Protein AF-A0A0F8ZNK7-F1 (afdb_monomer)

Organism: NCBI:txid412755

Radius of gyration: 26.02 Å; Cα contacts (8 Å, |Δi|>4): 464; chains: 1; bounding box: 63×53×70 Å

Structure (mmCIF, N/CA/C/O backbone):
data_AF-A0A0F8ZNK7-F1
#
_entry.id   AF-A0A0F8ZNK7-F1
#
loop_
_atom_site.group_PDB
_atom_site.id
_atom_site.type_symbol
_atom_site.label_atom_id
_atom_site.label_alt_id
_atom_site.label_comp_id
_atom_site.label_asym_id
_atom_site.label_entity_id
_atom_site.label_seq_id
_atom_site.pdbx_PDB_ins_code
_atom_site.Cartn_x
_atom_site.Cartn_y
_atom_site.Cartn_z
_atom_site.occupancy
_atom_site.B_iso_or_equiv
_atom_site.auth_seq_id
_atom_site.auth_comp_id
_atom_site.auth_asym_id
_atom_site.auth_atom_id
_atom_site.pdbx_PDB_model_num
ATOM 1 N N . ASP A 1 1 ? -13.796 -34.369 17.485 1.00 63.09 1 ASP A N 1
ATOM 2 C CA . ASP A 1 1 ? -15.200 -34.482 17.946 1.00 63.09 1 ASP A CA 1
ATOM 3 C C . ASP A 1 1 ? -16.153 -33.434 17.378 1.00 63.09 1 ASP A C 1
ATOM 5 O O . ASP A 1 1 ? -17.232 -33.816 16.957 1.00 63.09 1 ASP A O 1
ATOM 9 N N . LEU A 1 2 ? -15.788 -32.147 17.275 1.00 78.62 2 LEU A N 1
ATOM 10 C CA . LEU A 1 2 ? -16.689 -31.123 16.701 1.00 78.62 2 LEU A CA 1
ATOM 11 C C . LEU A 1 2 ? -16.688 -31.035 15.158 1.00 78.62 2 LEU A C 1
ATOM 13 O O . LEU A 1 2 ? -17.454 -30.258 14.598 1.00 78.62 2 LEU A O 1
ATOM 17 N N . GLY A 1 3 ? -15.816 -31.779 14.465 1.00 86.56 3 GLY A N 1
ATOM 18 C CA . GLY A 1 3 ? -15.689 -31.715 12.998 1.00 86.56 3 GLY A CA 1
ATOM 19 C C . GLY A 1 3 ? -15.154 -30.379 12.462 1.00 86.56 3 GLY A C 1
ATOM 20 O O . GLY A 1 3 ? -15.317 -30.074 11.285 1.00 86.56 3 GLY A O 1
ATOM 21 N N . VAL A 1 4 ? -14.540 -29.565 13.321 1.00 89.75 4 VAL A N 1
ATOM 22 C CA . VAL A 1 4 ? -13.992 -28.252 12.965 1.00 89.75 4 VAL A CA 1
ATOM 23 C C . VAL A 1 4 ? -12.609 -28.433 12.339 1.00 89.75 4 VAL A C 1
ATOM 25 O O . VAL A 1 4 ? -11.809 -29.191 12.871 1.00 89.75 4 VAL A O 1
ATOM 28 N N . GLY A 1 5 ? -12.321 -27.745 11.228 1.00 91.19 5 GLY A N 1
ATOM 29 C CA . GLY A 1 5 ? -11.004 -27.775 10.566 1.00 91.19 5 GLY A CA 1
ATOM 30 C C . GLY A 1 5 ? -10.074 -26.613 10.940 1.00 91.19 5 GLY A C 1
ATOM 31 O O . GLY A 1 5 ? -8.867 -26.679 10.698 1.00 91.19 5 GLY A O 1
ATOM 32 N N . ALA A 1 6 ? -10.618 -25.547 11.536 1.00 93.69 6 ALA A N 1
ATOM 33 C CA . ALA A 1 6 ? -9.855 -24.365 11.915 1.00 93.69 6 ALA A CA 1
ATOM 34 C C . ALA A 1 6 ? -10.422 -23.650 13.150 1.00 93.69 6 ALA A C 1
ATOM 36 O O . ALA A 1 6 ? -11.633 -23.618 13.362 1.00 93.69 6 ALA A O 1
ATOM 37 N N . VAL A 1 7 ? -9.539 -23.032 13.930 1.00 94.38 7 VAL A N 1
ATOM 38 C CA . VAL A 1 7 ? -9.873 -22.178 15.075 1.00 94.38 7 VAL A CA 1
ATOM 39 C C . VAL A 1 7 ? -9.259 -20.802 14.850 1.00 94.38 7 VAL A C 1
ATOM 41 O O . VAL A 1 7 ? -8.055 -20.688 14.623 1.00 94.38 7 VAL A O 1
ATOM 44 N N . ASN A 1 8 ? -10.089 -19.763 14.950 1.00 93.94 8 ASN A N 1
ATOM 45 C CA . ASN A 1 8 ? -9.671 -18.374 14.790 1.00 93.94 8 ASN A CA 1
ATOM 46 C C . ASN A 1 8 ? -9.718 -17.658 16.135 1.00 93.94 8 ASN A C 1
ATOM 48 O O . ASN A 1 8 ? -10.790 -17.497 16.719 1.00 93.94 8 ASN A O 1
ATOM 52 N N . PHE A 1 9 ? -8.565 -17.197 16.601 1.00 95.25 9 PHE A N 1
ATOM 53 C CA . PHE A 1 9 ? -8.458 -16.337 17.770 1.00 95.25 9 PHE A CA 1
ATOM 54 C C . PHE A 1 9 ? -8.500 -14.874 17.337 1.00 95.25 9 PHE A C 1
ATOM 56 O O . PHE A 1 9 ? -7.807 -14.471 16.406 1.00 95.25 9 PHE A O 1
ATOM 63 N N . ILE A 1 10 ? -9.303 -14.066 18.021 1.00 93.12 10 ILE A N 1
ATOM 64 C CA . ILE A 1 10 ? -9.376 -12.623 17.788 1.00 93.12 10 ILE A CA 1
ATOM 65 C C . ILE A 1 10 ? -8.704 -11.939 18.969 1.00 93.12 10 ILE A C 1
ATOM 67 O O . ILE A 1 10 ? -9.055 -12.201 20.121 1.00 93.12 10 ILE A O 1
ATOM 71 N N . PHE A 1 11 ? -7.740 -11.066 18.688 1.00 92.69 11 PHE A N 1
ATOM 72 C CA . PHE A 1 11 ? -7.112 -10.277 19.738 1.00 92.69 11 PHE A CA 1
ATOM 73 C C . PHE A 1 11 ? -8.114 -9.307 20.367 1.00 92.69 11 PHE A C 1
ATOM 75 O O . PHE A 1 11 ? -8.941 -8.699 19.683 1.00 92.69 11 PHE A O 1
ATOM 82 N N . ALA A 1 12 ? -8.018 -9.127 21.683 1.00 91.62 12 ALA A N 1
ATOM 83 C CA . ALA A 1 12 ? -8.834 -8.146 22.378 1.00 91.62 12 ALA A CA 1
ATOM 84 C C . ALA A 1 12 ? -8.471 -6.729 21.912 1.00 91.62 12 ALA A C 1
ATOM 86 O O . ALA A 1 12 ? -7.295 -6.367 21.817 1.00 91.62 12 ALA A O 1
ATOM 87 N N . HIS A 1 13 ? -9.482 -5.902 21.662 1.00 92.94 13 HIS A N 1
ATOM 88 C CA . HIS A 1 13 ? -9.272 -4.487 21.379 1.00 92.94 13 HIS A CA 1
ATOM 89 C C . HIS A 1 13 ? -9.147 -3.713 22.694 1.00 92.94 13 HIS A C 1
ATOM 91 O O . HIS A 1 13 ? -10.143 -3.269 23.265 1.00 92.94 13 HIS A O 1
ATOM 97 N N . VAL A 1 14 ? -7.912 -3.612 23.189 1.00 93.56 14 VAL A N 1
ATOM 98 C CA . VAL A 1 14 ? -7.575 -2.927 24.446 1.00 93.56 14 VAL A CA 1
ATOM 99 C C . VAL A 1 14 ? -7.028 -1.536 24.149 1.00 93.56 14 VAL A C 1
ATOM 101 O O . VAL A 1 14 ? -6.035 -1.395 23.427 1.00 93.56 14 VAL A O 1
ATOM 104 N N . ILE A 1 15 ? -7.680 -0.521 24.712 1.00 95.00 15 ILE A N 1
ATOM 105 C CA . ILE A 1 15 ? -7.371 0.899 24.509 1.00 95.00 15 ILE A CA 1
ATOM 106 C C . ILE A 1 15 ? -7.232 1.623 25.850 1.00 95.00 15 ILE A C 1
ATOM 108 O O . ILE A 1 15 ? -7.792 1.192 26.856 1.00 95.00 15 ILE A O 1
ATOM 112 N N . THR A 1 16 ? -6.512 2.744 25.863 1.00 95.44 16 THR A N 1
ATOM 113 C CA . THR A 1 16 ? -6.414 3.628 27.035 1.00 95.44 16 THR A CA 1
ATOM 114 C C . THR A 1 16 ? -7.292 4.873 26.878 1.00 95.44 16 THR A C 1
ATOM 116 O O . THR A 1 16 ? -7.711 5.233 25.775 1.00 95.44 16 THR A O 1
ATOM 119 N N . GLU A 1 17 ? -7.546 5.585 27.977 1.00 96.06 17 GLU A N 1
ATOM 120 C CA . GLU A 1 17 ? -8.214 6.898 27.938 1.00 96.06 17 GLU A CA 1
ATOM 121 C C . GLU A 1 17 ? -7.446 7.916 27.077 1.00 96.06 17 GLU A C 1
ATOM 123 O O . GLU A 1 17 ? -8.033 8.753 26.385 1.00 96.06 17 GLU A O 1
ATOM 128 N N . GLU A 1 18 ? -6.117 7.820 27.070 1.00 96.56 18 GLU A N 1
ATOM 129 C CA . GLU A 1 18 ? -5.242 8.649 26.240 1.00 96.56 18 GLU A CA 1
ATOM 130 C C . GLU A 1 18 ? -5.435 8.342 24.753 1.00 96.56 18 GLU A C 1
ATOM 132 O O . GLU A 1 18 ? -5.577 9.274 23.957 1.00 96.56 18 GLU A O 1
ATOM 137 N N . ASP A 1 19 ? -5.544 7.058 24.385 1.00 96.12 19 ASP A N 1
ATOM 138 C CA . ASP A 1 19 ? -5.838 6.641 23.011 1.00 96.12 19 ASP A CA 1
ATOM 139 C C . ASP A 1 19 ? -7.184 7.205 22.545 1.00 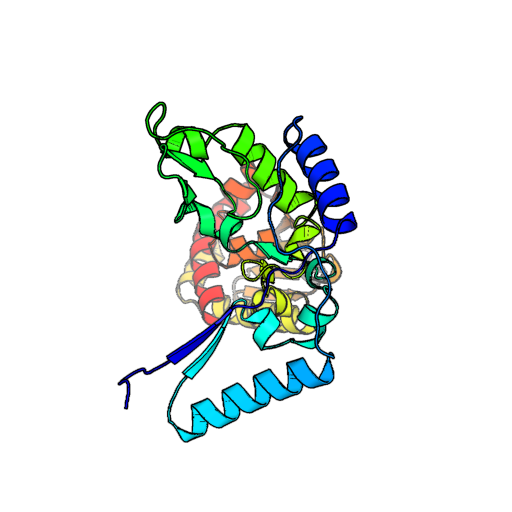96.12 19 ASP A C 1
ATOM 141 O O . ASP A 1 19 ? -7.297 7.717 21.426 1.00 96.12 19 ASP A O 1
ATOM 145 N N . ILE A 1 20 ? -8.207 7.154 23.405 1.00 96.56 20 ILE A N 1
ATOM 146 C CA . ILE A 1 20 ? -9.540 7.698 23.117 1.00 96.56 20 ILE A CA 1
ATOM 147 C C . ILE A 1 20 ? -9.466 9.209 22.919 1.00 96.56 20 ILE A C 1
ATOM 149 O O . ILE A 1 20 ? -9.996 9.730 21.935 1.00 96.56 20 ILE A O 1
ATOM 153 N N . LYS A 1 21 ? -8.805 9.926 23.832 1.00 97.00 21 LYS A N 1
ATOM 154 C CA . LYS A 1 21 ? -8.662 11.384 23.766 1.00 97.00 21 LYS A CA 1
ATOM 155 C C . LYS A 1 21 ? -7.925 11.817 22.498 1.00 97.00 21 LYS A C 1
ATOM 157 O O . LYS A 1 21 ? -8.409 12.702 21.789 1.00 97.00 21 LYS A O 1
ATOM 162 N N . ALA A 1 22 ? -6.798 11.180 22.188 1.00 96.75 22 ALA A N 1
ATOM 163 C CA . ALA A 1 22 ? -6.007 11.476 20.999 1.00 96.75 22 ALA A CA 1
ATOM 164 C C . ALA A 1 22 ? -6.778 11.144 19.709 1.00 96.75 22 ALA A C 1
ATOM 166 O O . ALA A 1 22 ? -6.822 11.951 18.779 1.00 96.75 22 ALA A O 1
ATOM 167 N N . SER A 1 23 ? -7.490 10.014 19.686 1.00 96.31 23 SER A N 1
ATOM 168 C CA . SER A 1 23 ? -8.330 9.631 18.546 1.00 96.31 23 SER A CA 1
ATOM 169 C C . SER A 1 23 ? -9.496 10.599 18.334 1.00 96.31 23 SER A C 1
ATOM 171 O O . SER A 1 23 ? -9.775 10.983 17.202 1.00 96.31 23 SER A O 1
ATOM 173 N N . LYS A 1 24 ? -10.153 11.067 19.404 1.00 96.31 24 LYS A N 1
ATOM 174 C CA . LYS A 1 24 ? -11.205 12.096 19.313 1.00 96.31 24 LYS A CA 1
ATOM 175 C C . LYS A 1 24 ? -10.671 13.414 18.751 1.00 96.31 24 LYS A C 1
ATOM 177 O O . LYS A 1 24 ? -11.362 14.040 17.951 1.00 96.31 24 LYS A O 1
ATOM 182 N N . ALA A 1 25 ? -9.455 13.819 19.122 1.00 96.81 25 ALA A N 1
ATOM 183 C CA . ALA A 1 25 ? -8.831 15.028 18.586 1.00 96.81 25 ALA A CA 1
ATOM 184 C C . ALA A 1 25 ? -8.601 14.932 17.066 1.00 96.81 25 ALA A C 1
ATOM 186 O O . ALA A 1 25 ? -8.964 15.855 16.334 1.00 96.81 25 ALA A O 1
ATOM 187 N N . LEU A 1 26 ? -8.086 13.796 16.581 1.00 95.81 26 LEU A N 1
ATOM 188 C CA . LEU A 1 26 ? -7.932 13.533 15.144 1.00 95.81 26 LEU A CA 1
ATOM 189 C C . LEU A 1 26 ? -9.284 13.483 14.424 1.00 95.81 26 LEU A C 1
ATOM 191 O O . LEU A 1 26 ? -9.472 14.137 13.403 1.00 95.81 26 LEU A O 1
ATOM 195 N N . MET A 1 27 ? -10.275 12.803 14.995 1.00 95.00 27 MET A N 1
ATOM 196 C CA . MET A 1 27 ? -11.617 12.735 14.411 1.00 95.00 27 MET A CA 1
ATOM 197 C C . MET A 1 27 ? -12.291 14.111 14.326 1.00 95.00 27 MET A C 1
ATOM 199 O O . MET A 1 27 ? -12.941 14.417 13.324 1.00 95.00 27 MET A O 1
ATOM 203 N N . LYS A 1 28 ? -12.089 14.975 15.328 1.00 96.00 28 LYS A N 1
ATOM 204 C CA . LYS A 1 28 ? -12.549 16.368 15.298 1.00 96.00 28 LYS A CA 1
ATOM 205 C C . LYS A 1 28 ? -11.832 17.176 14.217 1.00 96.00 28 LYS A C 1
ATOM 207 O O . LYS A 1 28 ? -12.496 17.938 13.521 1.00 96.00 28 LYS A O 1
ATOM 212 N N . LYS A 1 29 ? -10.521 16.977 14.033 1.00 95.38 29 LYS A N 1
ATOM 213 C CA . LYS A 1 29 ? -9.742 17.564 12.925 1.00 95.38 29 LYS A CA 1
ATOM 214 C C . LYS A 1 29 ? -10.300 17.127 11.565 1.00 95.38 29 LYS A C 1
ATOM 216 O O . LYS A 1 29 ? -10.489 17.972 10.698 1.00 95.38 29 LYS A O 1
ATOM 221 N N . TRP A 1 30 ? -10.593 15.839 11.378 1.00 93.44 30 TRP A N 1
ATOM 222 C CA . TRP A 1 30 ? -11.026 15.295 10.083 1.00 93.44 30 TRP A CA 1
ATOM 223 C C . TRP A 1 30 ? -12.476 15.628 9.737 1.00 93.44 30 TRP A C 1
ATOM 225 O O . TRP A 1 30 ? -12.784 15.942 8.591 1.00 93.44 30 TRP A O 1
ATOM 235 N N . LEU A 1 31 ? -13.381 15.543 10.716 1.00 93.62 31 LEU A N 1
ATOM 236 C CA . LEU A 1 31 ? -14.828 15.613 10.485 1.00 93.62 31 LEU A CA 1
ATOM 237 C C . LEU A 1 31 ? -15.488 16.876 11.048 1.00 93.62 31 LEU A C 1
ATOM 239 O O . LEU A 1 31 ? -16.697 17.056 10.880 1.00 93.62 31 LEU A O 1
ATOM 243 N N . GLY A 1 32 ? -14.738 17.722 11.759 1.00 94.06 32 GLY A N 1
ATOM 244 C CA . GLY A 1 32 ? -15.251 18.929 12.412 1.00 94.06 32 GLY A CA 1
ATOM 245 C C . GLY A 1 32 ? -16.236 18.654 13.552 1.00 94.06 32 GLY A C 1
ATOM 246 O O . GLY A 1 32 ? -16.958 19.557 13.968 1.00 94.06 32 GLY A O 1
ATOM 247 N N . LYS A 1 33 ? -16.334 17.406 14.027 1.00 91.12 33 LYS A N 1
ATOM 248 C CA . LYS A 1 33 ? -17.316 16.972 15.030 1.00 91.12 33 LYS A CA 1
ATOM 249 C C . LYS A 1 33 ? -16.681 15.999 16.010 1.00 91.12 33 LYS A C 1
ATOM 251 O O . LYS A 1 33 ? -15.855 15.178 15.620 1.00 91.12 33 LYS A O 1
ATOM 256 N N . ASP A 1 34 ? -17.118 16.072 17.261 1.00 92.69 34 ASP A N 1
ATOM 257 C CA . ASP A 1 34 ? -16.768 15.071 18.261 1.00 92.69 34 ASP A CA 1
ATOM 258 C C . ASP A 1 34 ? -17.439 13.731 17.913 1.00 92.69 34 ASP A C 1
ATOM 260 O O . ASP A 1 34 ? -18.533 13.687 17.335 1.00 92.69 34 ASP A O 1
ATOM 264 N N . VAL A 1 35 ? -16.757 12.633 18.232 1.00 93.69 35 VAL A N 1
ATOM 265 C CA . VAL A 1 35 ? -17.243 11.271 17.995 1.00 93.69 35 VAL A CA 1
ATOM 266 C C . VAL A 1 35 ? -17.190 10.463 19.280 1.00 93.69 35 VAL A C 1
ATOM 268 O O . VAL A 1 35 ? -16.314 10.664 20.126 1.00 93.69 35 VAL A O 1
ATOM 271 N N . GLU A 1 36 ? -18.125 9.533 19.422 1.00 94.44 36 GLU A N 1
ATOM 272 C CA . GLU A 1 36 ? -18.062 8.524 20.467 1.00 94.44 36 GLU A CA 1
ATOM 273 C C . GLU A 1 36 ? -17.160 7.375 20.002 1.00 94.44 36 GLU A C 1
ATOM 275 O O . GLU A 1 36 ? -17.217 6.931 18.853 1.00 94.44 36 GLU A O 1
ATOM 280 N N . ILE A 1 37 ? -16.303 6.917 20.909 1.00 93.69 37 ILE A N 1
ATOM 281 C CA . ILE A 1 37 ? -15.413 5.781 20.700 1.00 93.69 37 ILE A CA 1
ATOM 282 C C . ILE A 1 37 ? -15.769 4.746 21.757 1.00 93.69 37 ILE A C 1
ATOM 284 O O . ILE A 1 37 ? -15.837 5.081 22.939 1.00 93.69 37 ILE A O 1
ATOM 288 N N . LYS A 1 38 ? -15.997 3.509 21.318 1.00 89.19 38 LYS A N 1
ATOM 289 C CA . LYS A 1 38 ? -16.275 2.353 22.170 1.00 89.19 38 LYS A CA 1
ATOM 290 C C . LYS A 1 38 ? -15.117 1.371 22.089 1.00 89.19 38 LYS A C 1
ATOM 292 O O . LYS A 1 38 ? -14.520 1.193 21.034 1.00 89.19 38 LYS A O 1
ATOM 297 N N . GLY A 1 39 ? -14.834 0.712 23.201 1.00 83.00 39 GLY A N 1
ATOM 298 C CA . GLY A 1 39 ? -13.799 -0.308 23.310 1.00 83.00 39 GLY A CA 1
ATOM 299 C C . GLY A 1 39 ? -13.607 -0.708 24.765 1.00 83.00 39 GLY A C 1
ATOM 300 O O . GLY A 1 39 ? -14.181 -0.087 25.663 1.00 83.00 39 GLY A O 1
ATOM 301 N N . TYR A 1 40 ? -12.818 -1.753 24.998 1.00 88.38 40 TYR A N 1
ATOM 302 C CA . TYR A 1 40 ? -12.430 -2.120 26.352 1.00 88.38 40 TYR A CA 1
ATOM 303 C C . TYR A 1 40 ? -11.321 -1.177 26.820 1.00 88.38 40 TYR A C 1
ATOM 305 O O . TYR A 1 40 ? -10.195 -1.231 26.317 1.00 88.38 40 TYR A O 1
ATOM 313 N N . VAL A 1 41 ? -11.664 -0.294 27.757 1.00 92.38 41 VAL A N 1
ATOM 314 C CA . VAL A 1 41 ? -10.703 0.618 28.378 1.00 92.38 41 VAL A CA 1
ATOM 315 C C . VAL A 1 41 ? -10.007 -0.114 29.510 1.00 92.38 41 VAL A C 1
ATOM 317 O O . VAL A 1 41 ? -10.652 -0.508 30.481 1.00 92.38 41 VAL A O 1
ATOM 320 N N . GLY A 1 42 ? -8.701 -0.316 29.384 1.00 92.88 42 GLY A N 1
ATOM 321 C CA . GLY A 1 42 ? -7.940 -1.012 30.409 1.00 92.88 42 GLY A CA 1
ATOM 322 C C . GLY A 1 42 ? -6.546 -1.411 29.960 1.00 92.88 42 GLY A C 1
ATOM 323 O O . GLY A 1 42 ? -6.011 -0.910 28.973 1.00 92.88 42 GLY A O 1
ATOM 324 N N . GLU A 1 43 ? -5.976 -2.343 30.711 1.00 91.31 43 GLU A N 1
ATOM 325 C CA . GLU A 1 43 ? -4.643 -2.887 30.482 1.00 91.31 43 GLU A CA 1
ATOM 326 C C . GLU A 1 43 ? -4.718 -4.382 30.171 1.00 91.31 43 GLU A C 1
ATOM 328 O O . GLU A 1 43 ? -5.701 -5.063 30.486 1.00 91.31 43 GLU A O 1
ATOM 333 N N . LEU A 1 44 ? -3.668 -4.897 29.532 1.00 92.62 44 LEU A N 1
ATOM 334 C CA . LEU A 1 44 ? -3.514 -6.330 29.325 1.00 92.62 44 LEU A CA 1
ATOM 335 C C . LEU A 1 44 ? -3.253 -6.991 30.679 1.00 92.62 44 LEU A C 1
ATOM 337 O O . LEU A 1 44 ? -2.291 -6.662 31.365 1.00 92.62 44 LEU A O 1
ATOM 341 N N . SER A 1 45 ? -4.093 -7.952 31.057 1.00 94.12 45 SER A N 1
ATOM 342 C CA . SER A 1 45 ? -3.978 -8.665 32.335 1.00 94.12 45 SER A CA 1
ATOM 343 C C . SER A 1 45 ? -2.913 -9.771 32.330 1.00 94.12 45 SER A C 1
ATOM 345 O O . SER A 1 45 ? -2.883 -10.597 33.240 1.00 94.12 45 SER A O 1
ATOM 347 N N . TYR A 1 46 ? -2.099 -9.848 31.278 1.00 95.25 46 TYR A N 1
ATOM 348 C CA . TYR A 1 46 ? -1.103 -10.888 31.049 1.00 95.25 46 TYR A CA 1
ATOM 349 C C . TYR A 1 46 ? 0.225 -10.282 30.591 1.00 95.25 46 TYR A C 1
ATOM 351 O O . TYR A 1 46 ? 0.268 -9.236 29.936 1.00 95.25 46 TYR A O 1
ATOM 359 N N . SER A 1 47 ? 1.325 -10.958 30.916 1.00 97.50 47 SER A N 1
ATOM 360 C CA . SER A 1 47 ? 2.662 -10.560 30.477 1.00 97.50 47 SER A CA 1
ATOM 361 C C . SER A 1 47 ? 2.887 -10.843 28.988 1.00 97.50 47 SER A C 1
ATOM 363 O O . SER A 1 47 ? 2.178 -11.636 28.363 1.00 97.50 47 SER A O 1
ATOM 365 N N . GLU A 1 48 ? 3.905 -10.200 28.413 1.00 97.06 48 GLU A N 1
ATOM 366 C CA . GLU A 1 48 ? 4.347 -10.446 27.032 1.00 97.06 48 GLU A CA 1
ATOM 367 C C . GLU A 1 48 ? 4.706 -11.918 26.818 1.00 97.06 48 GLU A C 1
ATOM 369 O O . GLU A 1 48 ? 4.228 -12.554 25.881 1.00 97.06 48 GLU A O 1
ATOM 374 N N . GLU A 1 49 ? 5.441 -12.497 27.766 1.00 98.00 49 GLU A N 1
ATOM 375 C CA . GLU A 1 49 ? 5.800 -13.911 27.757 1.00 98.00 49 GLU A CA 1
ATOM 376 C C . GLU A 1 49 ? 4.567 -14.829 27.796 1.00 98.00 49 GLU A C 1
ATOM 378 O O . GLU A 1 49 ? 4.492 -15.795 27.036 1.00 98.00 49 GLU A O 1
ATOM 383 N N . GLN A 1 50 ? 3.571 -14.523 28.637 1.00 97.94 50 GLN A N 1
ATOM 384 C CA . GLN A 1 50 ? 2.332 -15.303 28.707 1.00 97.94 50 GLN A CA 1
ATOM 385 C C . GLN A 1 50 ? 1.582 -15.295 27.372 1.00 97.94 50 GLN A C 1
ATOM 387 O O . GLN A 1 50 ? 1.093 -16.347 26.951 1.00 97.94 50 GLN A O 1
ATOM 392 N N . LEU A 1 51 ? 1.512 -14.148 26.689 1.00 97.19 51 LEU A N 1
ATOM 393 C CA . LEU A 1 51 ? 0.885 -14.045 25.371 1.00 97.19 51 LEU A CA 1
ATOM 394 C C . LEU A 1 51 ? 1.616 -14.905 24.334 1.00 97.19 51 LEU A C 1
ATOM 396 O O . LEU A 1 51 ? 0.988 -15.739 23.679 1.00 97.19 51 LEU A O 1
ATOM 400 N N . ILE A 1 52 ? 2.935 -14.729 24.214 1.00 97.69 52 ILE A N 1
ATOM 401 C CA . ILE A 1 52 ? 3.779 -15.456 23.254 1.00 97.69 52 ILE A CA 1
ATOM 402 C C . ILE A 1 52 ? 3.643 -16.967 23.468 1.00 97.69 52 ILE A C 1
ATOM 404 O O . ILE A 1 52 ? 3.371 -17.719 22.526 1.00 97.69 52 ILE A O 1
ATOM 408 N N . ASN A 1 53 ? 3.764 -17.410 24.721 1.00 98.06 53 ASN A N 1
ATOM 409 C CA . ASN A 1 53 ? 3.644 -18.818 25.081 1.00 98.06 53 ASN A CA 1
ATOM 410 C C . ASN A 1 53 ? 2.242 -19.367 24.791 1.00 98.06 53 ASN A C 1
ATOM 412 O O . ASN A 1 53 ? 2.125 -20.493 24.311 1.00 98.06 53 ASN A O 1
ATOM 416 N N . SER A 1 54 ? 1.185 -18.580 25.014 1.00 97.44 54 SER A N 1
ATOM 417 C CA . SER A 1 54 ? -0.197 -18.998 24.738 1.00 97.44 54 SER A CA 1
ATOM 418 C C . SER A 1 54 ? -0.465 -19.172 23.243 1.00 97.44 54 SER A C 1
ATOM 420 O O . SER A 1 54 ? -1.080 -20.159 22.844 1.00 97.44 54 SER A O 1
ATOM 422 N N . ILE A 1 55 ? 0.033 -18.263 22.398 1.00 96.81 55 ILE A N 1
ATOM 423 C CA . ILE A 1 55 ? -0.086 -18.379 20.936 1.00 96.81 55 ILE A CA 1
ATOM 424 C C . ILE A 1 55 ? 0.645 -19.621 20.430 1.00 96.81 55 ILE A C 1
ATOM 426 O O . ILE A 1 55 ? 0.095 -20.388 19.635 1.00 96.81 55 ILE A O 1
ATOM 430 N N . LYS A 1 56 ? 1.876 -19.839 20.908 1.00 97.44 56 LYS A N 1
ATOM 431 C CA . LYS A 1 56 ? 2.661 -21.025 20.560 1.00 97.44 56 LYS A CA 1
ATOM 432 C C . LYS A 1 56 ? 1.944 -22.305 20.991 1.00 97.44 56 LYS A C 1
ATOM 434 O O . LYS A 1 56 ? 1.749 -23.192 20.166 1.00 97.44 56 LYS A O 1
ATOM 439 N N . ALA A 1 57 ? 1.486 -22.366 22.241 1.00 97.94 57 ALA A N 1
ATOM 440 C CA . ALA A 1 57 ? 0.757 -23.513 22.771 1.00 97.94 57 ALA A CA 1
ATOM 441 C C . ALA A 1 57 ? -0.528 -23.798 21.979 1.00 97.94 57 ALA A C 1
ATOM 443 O O . ALA A 1 57 ? -0.806 -24.954 21.674 1.00 97.94 57 ALA A O 1
ATOM 444 N N . ALA A 1 58 ? -1.280 -22.762 21.588 1.00 97.25 58 ALA A N 1
ATOM 445 C CA . ALA A 1 58 ? -2.477 -22.919 20.765 1.00 97.25 58 ALA A CA 1
ATOM 446 C C . ALA A 1 58 ? -2.152 -23.521 19.388 1.00 97.25 58 ALA A C 1
ATOM 448 O O . ALA A 1 58 ? -2.823 -24.459 18.961 1.00 97.25 58 ALA A O 1
ATOM 449 N N . ARG A 1 59 ? -1.102 -23.033 18.710 1.00 96.25 59 ARG A N 1
ATOM 450 C CA . ARG A 1 59 ? -0.637 -23.579 17.420 1.00 96.25 59 ARG A CA 1
ATOM 451 C C . ARG A 1 59 ? -0.161 -25.028 17.545 1.00 96.25 59 ARG A C 1
ATOM 453 O O . ARG A 1 59 ? -0.549 -25.866 16.730 1.00 96.25 59 ARG A O 1
ATOM 460 N N . ASP A 1 60 ? 0.638 -25.326 18.568 1.00 97.25 60 ASP A N 1
ATOM 461 C CA . ASP A 1 60 ? 1.148 -26.674 18.839 1.00 97.25 60 ASP A CA 1
ATOM 462 C C . ASP A 1 60 ? 0.004 -27.654 19.118 1.00 97.25 60 ASP A C 1
ATOM 464 O O . ASP A 1 60 ? 0.000 -28.770 18.597 1.00 97.25 60 ASP A O 1
ATOM 468 N N . GLU A 1 61 ? -0.990 -27.236 19.901 1.00 96.56 61 GLU A N 1
ATOM 469 C CA . GLU A 1 61 ? -2.165 -28.054 20.189 1.00 96.56 61 GLU A CA 1
ATOM 470 C C . GLU A 1 61 ? -3.014 -28.265 18.934 1.00 96.56 61 GLU A C 1
ATOM 472 O O . GLU A 1 61 ? -3.352 -29.402 18.612 1.00 96.56 61 GLU A O 1
ATOM 477 N N . GLY A 1 62 ? -3.273 -27.209 18.158 1.00 94.31 62 GLY A N 1
ATOM 478 C CA . GLY A 1 62 ? -3.978 -27.322 16.884 1.00 94.31 62 GLY A CA 1
ATOM 479 C C . GLY A 1 62 ? -3.327 -28.340 15.948 1.00 94.31 62 GLY A C 1
ATOM 480 O O . GLY A 1 62 ? -4.002 -29.233 15.435 1.00 94.31 62 GLY A O 1
ATOM 481 N N . LYS A 1 63 ? -1.996 -28.295 15.819 1.00 94.81 63 LYS A N 1
ATOM 482 C CA . LYS A 1 63 ? -1.226 -29.236 14.996 1.00 94.81 63 LYS A CA 1
ATOM 483 C C . LYS A 1 63 ? -1.413 -30.696 15.421 1.00 94.81 63 LYS A C 1
ATOM 485 O O . LYS A 1 63 ? -1.549 -31.552 14.548 1.00 94.81 63 LYS A O 1
ATOM 490 N N . LYS A 1 64 ? -1.446 -30.999 16.726 1.00 95.94 64 LYS A N 1
ATOM 491 C CA . LYS A 1 64 ? -1.668 -32.374 17.229 1.00 95.94 64 LYS A CA 1
ATOM 492 C C . LYS A 1 64 ? -3.022 -32.941 16.805 1.00 95.94 64 LYS A C 1
ATOM 494 O O . LYS A 1 64 ? -3.135 -34.146 16.609 1.00 95.94 64 LYS A O 1
ATOM 499 N N . HIS A 1 65 ? -4.021 -32.075 16.647 1.00 93.69 65 HIS A N 1
ATOM 500 C CA . HIS A 1 65 ? -5.390 -32.447 16.278 1.00 93.69 65 HIS A CA 1
ATOM 501 C C . HIS A 1 65 ? -5.703 -32.234 14.791 1.00 93.69 65 HIS A C 1
ATOM 503 O O . HIS A 1 65 ? -6.856 -32.367 14.391 1.00 93.69 65 HIS A O 1
ATOM 509 N N . GLY A 1 66 ? -4.707 -31.889 13.966 1.00 93.25 66 GLY A N 1
ATOM 510 C CA . GLY A 1 66 ? -4.920 -31.581 12.547 1.00 93.25 66 GLY A CA 1
ATOM 511 C C . GLY A 1 66 ? -5.770 -30.325 12.307 1.00 93.25 66 GLY A C 1
ATOM 512 O O . GLY A 1 66 ? -6.430 -30.220 11.277 1.00 93.25 66 GLY A O 1
ATOM 513 N N . LEU A 1 67 ? -5.778 -29.387 13.259 1.00 94.75 67 LEU A N 1
ATOM 514 C CA . LEU A 1 67 ? -6.510 -28.124 13.198 1.00 94.75 67 LEU A CA 1
ATOM 515 C C . LEU A 1 67 ? -5.606 -26.988 12.728 1.00 94.75 67 LEU A C 1
ATOM 517 O O . LEU A 1 67 ? -4.484 -26.820 13.211 1.00 94.75 67 LEU A O 1
ATOM 521 N N . THR A 1 68 ? -6.140 -26.138 11.855 1.00 94.00 68 THR A N 1
ATOM 522 C CA . THR A 1 68 ? -5.494 -24.865 11.520 1.00 94.00 68 THR A CA 1
ATOM 523 C C . THR A 1 68 ? -5.802 -23.837 12.602 1.00 94.00 68 THR A C 1
ATOM 525 O O . THR A 1 68 ? -6.966 -23.554 12.871 1.00 94.00 68 THR A O 1
ATOM 528 N N . VAL A 1 69 ? -4.777 -23.258 13.222 1.00 95.50 69 VAL A N 1
ATOM 529 C CA . VAL A 1 69 ? -4.949 -22.196 14.224 1.00 95.50 69 VAL A CA 1
ATOM 530 C C . VAL A 1 69 ? -4.520 -20.871 13.622 1.00 95.50 69 VAL A C 1
ATOM 532 O O . VAL A 1 69 ? -3.350 -20.691 13.282 1.00 95.50 69 VAL A O 1
ATOM 535 N N . MET A 1 70 ? -5.473 -19.951 13.494 1.00 94.25 70 MET A N 1
ATOM 536 C CA . MET A 1 70 ? -5.249 -18.615 12.950 1.00 94.25 70 MET A CA 1
ATOM 537 C C . MET A 1 70 ? -5.529 -17.552 14.005 1.00 94.25 70 MET A C 1
ATOM 539 O O . MET A 1 70 ? -6.282 -17.764 14.957 1.00 94.25 70 MET A O 1
ATOM 543 N N . PHE A 1 71 ? -4.930 -16.385 13.800 1.00 93.31 71 PHE A N 1
ATOM 544 C CA . PHE A 1 71 ? -5.117 -15.215 14.642 1.00 93.31 71 PHE A CA 1
ATOM 545 C C . PHE A 1 71 ? -5.517 -14.036 13.765 1.00 93.31 71 PHE A C 1
ATOM 547 O O . PHE A 1 71 ? -4.978 -13.862 12.674 1.00 93.31 71 PHE A O 1
ATOM 554 N N . PHE A 1 72 ? -6.469 -13.243 14.241 1.00 88.56 72 PHE A N 1
ATOM 555 C CA . PHE A 1 72 ? -6.944 -12.047 13.566 1.00 88.56 72 PHE A CA 1
ATOM 556 C C . PHE A 1 72 ? -6.621 -10.817 14.422 1.00 88.56 72 PHE A C 1
ATOM 558 O O . PHE A 1 72 ? -7.167 -10.670 15.520 1.00 88.56 72 PHE A O 1
ATOM 565 N N . SER A 1 73 ? -5.738 -9.911 13.996 1.00 88.00 73 SER A N 1
ATOM 566 C CA . SER A 1 73 ? -4.973 -9.842 12.733 1.00 88.00 73 SER A CA 1
ATOM 567 C C . SER A 1 73 ? -3.848 -10.887 12.600 1.00 88.00 73 SER A C 1
ATOM 569 O O . SER A 1 73 ? -3.253 -11.291 13.605 1.00 88.00 73 SER A O 1
ATOM 571 N N . LYS A 1 74 ? -3.524 -11.289 11.356 1.00 87.31 74 LYS A N 1
ATOM 572 C CA . LYS A 1 74 ? -2.411 -12.211 11.061 1.00 87.31 74 LYS A CA 1
ATOM 573 C C . LYS A 1 74 ? -1.082 -11.621 11.528 1.00 87.31 74 LYS A C 1
ATOM 575 O O . LYS A 1 74 ? -0.317 -12.328 12.180 1.00 87.31 74 LYS A O 1
ATOM 580 N N . PHE A 1 75 ? -0.847 -10.330 11.273 1.00 89.94 75 PHE A N 1
ATOM 581 C CA . PHE A 1 75 ? 0.364 -9.633 11.710 1.00 89.94 75 PHE A CA 1
ATOM 582 C C . PHE A 1 75 ? 0.611 -9.795 13.209 1.00 89.94 75 PHE A C 1
ATOM 584 O O . PHE A 1 75 ? 1.716 -10.141 13.610 1.00 89.94 75 PHE A O 1
ATOM 591 N N . PHE A 1 76 ? -0.418 -9.630 14.041 1.00 93.38 76 PHE A N 1
ATOM 592 C CA . PHE A 1 76 ? -0.290 -9.811 15.488 1.00 93.38 76 PHE A CA 1
ATOM 593 C C . PHE A 1 76 ? -0.122 -11.273 15.906 1.00 93.38 76 PHE A C 1
ATOM 595 O O . PHE A 1 76 ? 0.542 -11.549 16.901 1.00 93.38 76 PHE A O 1
ATOM 602 N N . GLY A 1 77 ? -0.697 -12.218 15.158 1.00 92.56 77 GLY A N 1
ATOM 603 C CA . GLY A 1 77 ? -0.447 -13.644 15.373 1.00 92.56 77 GLY A CA 1
ATOM 604 C C . GLY A 1 77 ? 1.012 -14.028 15.147 1.00 92.56 77 GLY A C 1
ATOM 605 O O . GLY A 1 77 ? 1.546 -14.901 15.836 1.00 92.56 77 GLY A O 1
ATOM 606 N N . ASP A 1 78 ? 1.651 -13.381 14.178 1.00 91.25 78 ASP A N 1
ATOM 607 C CA . ASP A 1 78 ? 3.045 -13.628 13.814 1.00 91.25 78 ASP A CA 1
ATOM 608 C C . ASP A 1 78 ? 4.024 -12.769 14.629 1.00 91.25 78 ASP A C 1
ATOM 610 O O . ASP A 1 78 ? 5.143 -13.210 14.869 1.00 91.25 78 ASP A O 1
ATOM 614 N N . ASN A 1 79 ? 3.573 -11.615 15.133 1.00 93.88 79 ASN A N 1
ATOM 615 C CA . ASN A 1 79 ? 4.352 -10.655 15.925 1.00 93.88 79 ASN A CA 1
ATOM 616 C C . ASN A 1 79 ? 3.631 -10.293 17.249 1.00 93.88 79 ASN A C 1
ATOM 618 O O . ASN A 1 79 ? 3.199 -9.148 17.450 1.00 93.88 79 ASN A O 1
ATOM 622 N N . PRO A 1 80 ? 3.421 -11.253 18.167 1.00 95.62 80 PRO A N 1
ATOM 623 C CA . PRO A 1 80 ? 2.690 -11.025 19.418 1.00 95.62 80 PRO A CA 1
ATOM 624 C C . PRO A 1 80 ? 3.269 -9.942 20.328 1.00 95.62 80 PRO A C 1
ATOM 626 O O . PRO A 1 80 ? 2.519 -9.253 21.021 1.00 95.62 80 PRO A O 1
ATOM 629 N N . GLU A 1 81 ? 4.585 -9.764 20.338 1.00 95.19 81 GLU A N 1
ATOM 630 C CA . GLU A 1 81 ? 5.258 -8.702 21.082 1.00 95.19 81 GLU A CA 1
ATOM 631 C C . GLU A 1 81 ? 4.840 -7.312 20.589 1.00 95.19 81 GLU A C 1
ATOM 633 O O . GLU A 1 81 ? 4.633 -6.403 21.396 1.00 95.19 81 GLU A O 1
ATOM 638 N N . ARG A 1 82 ? 4.620 -7.156 19.275 1.00 94.19 82 ARG A N 1
ATOM 639 C CA . ARG A 1 82 ? 4.114 -5.912 18.673 1.00 94.19 82 ARG A CA 1
ATOM 640 C C . ARG A 1 82 ? 2.689 -5.625 19.126 1.00 94.19 82 ARG A C 1
ATOM 642 O O . ARG A 1 82 ? 2.377 -4.487 19.483 1.00 94.19 82 ARG A O 1
ATOM 649 N N . TYR A 1 83 ? 1.836 -6.653 19.177 1.00 95.44 83 TYR A N 1
ATOM 650 C CA . TYR A 1 83 ? 0.497 -6.521 19.754 1.00 95.44 83 TYR A CA 1
ATOM 651 C C . TYR A 1 83 ? 0.567 -6.102 21.222 1.00 95.44 83 TYR A C 1
ATOM 653 O O . TYR A 1 83 ? -0.094 -5.134 21.605 1.00 95.44 83 TYR A O 1
ATOM 661 N N . TRP A 1 84 ? 1.377 -6.788 22.040 1.00 95.88 84 TRP A N 1
ATOM 662 C CA . TRP A 1 84 ? 1.498 -6.450 23.457 1.00 95.88 84 TRP A CA 1
ATOM 663 C C . TRP A 1 84 ? 1.880 -4.983 23.588 1.00 95.88 84 TRP A C 1
ATOM 665 O O . TRP A 1 84 ? 1.138 -4.202 24.181 1.00 95.88 84 TRP A O 1
ATOM 675 N N . ARG A 1 85 ? 2.989 -4.569 22.971 1.00 95.25 85 ARG A N 1
ATOM 676 C CA . ARG A 1 85 ? 3.548 -3.215 23.103 1.00 95.25 85 ARG A CA 1
ATOM 677 C C . ARG A 1 85 ? 2.690 -2.141 22.431 1.00 95.25 85 ARG A C 1
ATOM 679 O O . ARG A 1 85 ? 2.764 -0.982 22.822 1.00 95.25 85 ARG A O 1
ATOM 686 N N . GLY A 1 86 ? 1.793 -2.524 21.522 1.00 93.62 86 GLY A N 1
ATOM 687 C CA . GLY A 1 86 ? 0.914 -1.597 20.811 1.00 93.62 86 GLY A CA 1
ATOM 688 C C . GLY A 1 86 ? 1.683 -0.740 19.809 1.00 93.62 86 GLY A C 1
ATOM 689 O O . GLY A 1 86 ? 1.371 0.435 19.646 1.00 93.62 86 GLY A O 1
ATOM 690 N N . THR A 1 87 ? 2.695 -1.320 19.166 1.00 93.25 87 THR A N 1
ATOM 691 C CA . THR A 1 87 ? 3.635 -0.608 18.288 1.00 93.25 87 THR A CA 1
ATOM 692 C C . THR A 1 87 ? 3.217 -0.627 16.820 1.00 93.25 87 THR A C 1
ATOM 694 O O . THR A 1 87 ? 3.964 -0.173 15.967 1.00 93.25 87 THR A O 1
ATOM 697 N N . LEU A 1 88 ? 2.004 -1.093 16.489 1.00 90.75 88 LEU A N 1
ATOM 698 C CA . LEU A 1 88 ? 1.528 -1.138 15.099 1.00 90.75 88 LEU A CA 1
ATOM 699 C C . LEU A 1 88 ? 1.618 0.226 14.391 1.00 90.75 88 LEU A C 1
ATOM 701 O O . LEU A 1 88 ? 1.890 0.294 13.201 1.00 90.75 88 LEU A O 1
ATOM 705 N N . LEU A 1 89 ? 1.372 1.328 15.105 1.00 90.38 89 LEU A N 1
ATOM 706 C CA . LEU A 1 89 ? 1.397 2.670 14.505 1.00 90.38 89 LEU A CA 1
ATOM 707 C C . LEU A 1 89 ? 2.819 3.183 14.215 1.00 90.38 89 LEU A C 1
ATOM 709 O O . LEU A 1 89 ? 2.979 4.194 13.523 1.00 90.38 89 LEU A O 1
ATOM 713 N N . GLU A 1 90 ? 3.834 2.495 14.739 1.00 89.06 90 GLU A N 1
ATOM 714 C CA . GLU A 1 90 ? 5.247 2.754 14.453 1.00 89.06 90 GLU A CA 1
ATOM 715 C C . GLU A 1 90 ? 5.651 2.197 13.083 1.00 89.06 90 GLU A C 1
ATOM 717 O O . GLU A 1 90 ? 6.600 2.702 12.491 1.00 89.06 90 GLU A O 1
ATOM 722 N N . GLU A 1 91 ? 4.896 1.232 12.549 1.00 84.81 91 GLU A N 1
ATOM 723 C CA 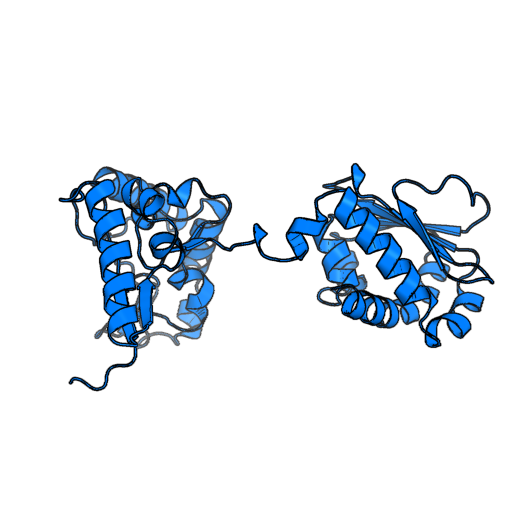. GLU A 1 91 ? 5.111 0.673 11.214 1.00 84.81 91 GLU A CA 1
ATOM 724 C C . GLU A 1 91 ? 4.909 1.742 10.126 1.00 84.81 91 GLU A C 1
ATOM 726 O O . GLU A 1 91 ? 4.204 2.746 10.318 1.00 84.81 91 GLU A O 1
ATOM 731 N N . GLU A 1 92 ? 5.538 1.548 8.966 1.00 73.00 92 GLU A N 1
ATOM 732 C CA . GLU A 1 92 ? 5.493 2.532 7.879 1.00 73.00 92 GLU A CA 1
ATOM 733 C C . GLU A 1 92 ? 4.079 2.692 7.314 1.00 73.00 92 GLU A C 1
ATOM 735 O O . GLU A 1 92 ? 3.598 3.819 7.168 1.00 73.00 92 GLU A O 1
ATOM 740 N N . GLN A 1 93 ? 3.385 1.574 7.072 1.00 79.88 93 GLN A N 1
ATOM 741 C CA . GLN A 1 93 ? 2.057 1.556 6.451 1.00 79.88 93 GLN A CA 1
ATOM 742 C C . GLN A 1 93 ? 1.055 0.665 7.204 1.00 79.88 93 GLN A C 1
ATOM 744 O O . GLN A 1 93 ? 0.608 -0.364 6.684 1.00 79.88 93 GLN A O 1
ATOM 749 N N . PRO A 1 94 ? 0.658 1.042 8.435 1.00 87.44 94 PRO A N 1
ATOM 750 C CA . PRO A 1 94 ? -0.420 0.360 9.122 1.00 87.44 94 PRO A CA 1
ATOM 751 C C . PRO A 1 94 ? -1.737 0.665 8.415 1.00 87.44 94 PRO A C 1
ATOM 753 O O . PRO A 1 94 ? -2.074 1.817 8.130 1.00 87.44 94 PRO A O 1
ATOM 756 N N . ILE A 1 95 ? -2.522 -0.374 8.182 1.00 87.75 95 ILE A N 1
ATOM 757 C CA . ILE A 1 95 ? -3.808 -0.281 7.516 1.00 87.75 95 ILE A CA 1
ATOM 758 C C . ILE A 1 95 ? -4.925 -0.817 8.382 1.00 87.75 95 ILE A C 1
ATOM 760 O O . ILE A 1 95 ? -4.761 -1.742 9.164 1.00 87.75 95 ILE A O 1
ATOM 764 N N . CYS A 1 96 ? -6.107 -0.242 8.220 1.00 88.38 96 CYS A N 1
ATOM 765 C CA . CYS A 1 96 ? -7.324 -0.840 8.733 1.00 88.38 96 CYS A CA 1
ATOM 766 C C . CYS A 1 96 ? -7.909 -1.678 7.599 1.00 88.38 96 CYS A C 1
ATOM 768 O O . CYS A 1 96 ? -8.376 -1.113 6.604 1.00 88.38 96 CYS A O 1
ATOM 770 N N . GLN A 1 97 ? -7.919 -3.002 7.751 1.00 83.00 97 GLN A N 1
ATOM 771 C CA . GLN A 1 97 ? -8.551 -3.911 6.795 1.00 83.00 97 GLN A CA 1
ATOM 772 C C . GLN A 1 97 ? -10.020 -3.518 6.593 1.00 83.00 97 GLN A C 1
ATOM 774 O O . GLN A 1 97 ? -10.487 -3.421 5.464 1.00 83.00 97 GLN A O 1
ATOM 779 N N . LEU A 1 98 ? -10.719 -3.132 7.667 1.00 79.12 98 LEU A N 1
ATOM 780 C CA . LEU A 1 98 ? -12.090 -2.625 7.587 1.00 79.12 98 LEU A CA 1
ATOM 781 C C . LEU A 1 98 ? -12.236 -1.251 6.933 1.00 79.12 98 LEU A C 1
ATOM 783 O O . LEU A 1 98 ? -13.371 -0.874 6.706 1.00 79.12 98 LEU A O 1
ATOM 787 N N . THR A 1 99 ? -11.177 -0.481 6.661 1.00 72.88 99 THR A N 1
ATOM 788 C CA . THR A 1 99 ? -11.259 0.813 5.946 1.00 72.88 99 THR A CA 1
ATOM 789 C C . THR A 1 99 ? -10.788 0.677 4.498 1.00 72.88 99 THR A C 1
ATOM 791 O O . THR A 1 99 ? -11.405 1.269 3.612 1.00 72.88 99 THR A O 1
ATOM 794 N N . LEU A 1 100 ? -9.747 -0.124 4.245 1.00 66.81 100 LEU A N 1
ATOM 795 C CA . LEU A 1 100 ? -9.209 -0.355 2.900 1.00 66.81 100 LEU A CA 1
ATOM 796 C C . LEU A 1 100 ? -9.960 -1.445 2.131 1.00 66.81 100 LEU A C 1
ATOM 798 O O . LEU A 1 100 ? -10.259 -1.248 0.959 1.00 66.81 100 LEU A O 1
ATOM 802 N N . MET A 1 101 ? -10.357 -2.539 2.788 1.00 62.53 101 MET A N 1
ATOM 803 C CA . MET A 1 101 ? -11.260 -3.542 2.201 1.00 62.53 101 MET A CA 1
ATOM 804 C C . MET A 1 101 ? -12.745 -3.184 2.389 1.00 62.53 101 MET A C 1
ATOM 806 O O . MET A 1 101 ? -13.623 -3.797 1.782 1.00 62.53 101 MET A O 1
ATOM 810 N N . SER A 1 102 ? -13.026 -2.125 3.163 1.00 52.44 102 SER A N 1
ATOM 811 C CA . SER A 1 102 ? -14.369 -1.597 3.448 1.00 52.44 102 SER A CA 1
ATOM 812 C C . SER A 1 102 ? -15.273 -1.299 2.264 1.00 52.44 102 SER A C 1
ATOM 814 O O . SER A 1 102 ? -16.484 -1.360 2.477 1.00 52.44 102 SER A O 1
ATOM 816 N N . PRO A 1 103 ? -14.795 -0.954 1.043 1.00 54.72 103 PRO A N 1
ATOM 817 C CA . PRO A 1 103 ? -15.717 -0.797 -0.076 1.00 54.72 103 PRO A CA 1
ATOM 818 C C . PRO A 1 103 ? -16.681 -1.978 -0.236 1.00 54.72 103 PRO A C 1
ATOM 820 O O . PRO A 1 103 ? -17.767 -1.786 -0.770 1.00 54.72 103 PRO A O 1
ATOM 823 N N . MET A 1 104 ? -16.318 -3.156 0.283 1.00 57.50 104 MET A N 1
ATOM 824 C CA . MET A 1 104 ? -17.120 -4.370 0.209 1.00 57.50 104 MET A CA 1
ATOM 825 C C . MET A 1 104 ? -17.955 -4.685 1.464 1.00 57.50 104 MET A C 1
ATOM 827 O O . MET A 1 104 ? -18.862 -5.507 1.368 1.00 57.50 104 MET A O 1
ATOM 831 N N . THR A 1 105 ? -17.701 -4.073 2.631 1.00 74.06 105 THR A N 1
ATOM 832 C CA . THR A 1 105 ? -18.344 -4.481 3.904 1.00 74.06 105 THR A CA 1
ATOM 833 C C . THR A 1 105 ? -18.663 -3.303 4.846 1.00 74.06 105 THR A C 1
ATOM 835 O O . THR A 1 105 ? -18.069 -3.189 5.924 1.00 74.06 105 THR A O 1
ATOM 838 N N . PRO A 1 106 ? -19.595 -2.404 4.486 1.00 81.31 106 PRO A N 1
ATOM 839 C CA . PRO A 1 106 ? -20.096 -1.387 5.409 1.00 81.31 106 PRO A CA 1
ATOM 840 C C . PRO A 1 106 ? -20.817 -2.031 6.599 1.00 81.31 106 PRO A C 1
ATOM 842 O O . PRO A 1 106 ? -21.589 -2.975 6.431 1.00 81.31 106 PRO A O 1
ATOM 845 N N . ASN A 1 107 ? -20.627 -1.488 7.804 1.00 88.25 107 ASN A N 1
ATOM 846 C CA . ASN A 1 107 ? -21.413 -1.914 8.960 1.00 88.25 107 ASN A CA 1
ATOM 847 C C . ASN A 1 107 ? -22.743 -1.159 8.950 1.00 88.25 107 ASN A C 1
ATOM 849 O O . ASN A 1 107 ? -22.747 0.070 9.013 1.00 88.25 107 ASN A O 1
ATOM 853 N N . VAL A 1 108 ? -23.862 -1.878 8.884 1.00 92.88 108 VAL A N 1
ATOM 854 C CA . VAL A 1 108 ? -25.206 -1.289 8.942 1.00 92.88 108 VAL A CA 1
ATOM 855 C C . VAL A 1 108 ? -25.853 -1.676 10.267 1.00 92.88 108 VAL A C 1
ATOM 857 O O . VAL A 1 108 ? -25.992 -2.858 10.576 1.00 92.88 108 VAL A O 1
ATOM 860 N N . GLY A 1 109 ? -26.204 -0.675 11.070 1.00 93.50 109 GLY A N 1
ATOM 861 C CA . GLY A 1 109 ? -26.933 -0.851 12.320 1.00 93.50 109 GLY A CA 1
ATOM 862 C C . GLY A 1 109 ? -28.388 -1.278 12.090 1.00 93.50 109 GLY A C 1
ATOM 863 O O . GLY A 1 109 ? -28.911 -1.141 10.983 1.00 93.50 109 GLY A O 1
ATOM 864 N N . PRO A 1 110 ? -29.081 -1.767 13.134 1.00 95.62 110 PRO A N 1
ATOM 865 C CA . PRO A 1 110 ? -30.475 -2.211 13.029 1.00 95.62 110 PRO A CA 1
ATOM 866 C C . PRO A 1 110 ? -31.458 -1.081 12.675 1.00 95.62 110 PRO A C 1
ATOM 868 O O . PRO A 1 110 ? -32.551 -1.350 12.192 1.00 95.62 110 PRO A O 1
ATOM 871 N N . ASP A 1 111 ? -31.075 0.174 12.905 1.00 96.31 111 ASP A N 1
ATOM 872 C CA . ASP A 1 111 ? -31.816 1.380 12.525 1.00 96.31 111 ASP A CA 1
ATOM 873 C C . ASP A 1 111 ? -31.525 1.841 11.084 1.00 96.31 111 ASP A C 1
ATOM 875 O O . ASP A 1 111 ? -32.073 2.848 10.644 1.00 96.31 111 ASP A O 1
ATOM 879 N N . GLY A 1 112 ? -30.641 1.145 10.362 1.00 96.62 112 GLY A N 1
ATOM 880 C CA . GLY A 1 112 ? -30.169 1.518 9.028 1.00 96.62 112 GLY A CA 1
ATOM 881 C C . GLY A 1 112 ? -28.964 2.468 9.016 1.00 96.62 112 GLY A C 1
ATOM 882 O O . GLY A 1 112 ? -28.468 2.803 7.937 1.00 96.62 112 GLY A O 1
ATOM 883 N N . SER A 1 113 ? -28.448 2.893 10.174 1.00 96.88 113 SER A N 1
ATOM 884 C CA . SER A 1 113 ? -27.259 3.750 10.242 1.00 96.88 113 SER A CA 1
ATOM 885 C C . SER A 1 113 ? -26.016 3.034 9.704 1.00 96.88 113 SER A C 1
ATOM 887 O O . SER A 1 113 ? -25.750 1.886 10.049 1.00 96.88 113 SER A O 1
ATOM 889 N N . VAL A 1 114 ? -25.219 3.720 8.886 1.00 94.12 114 VAL A N 1
ATOM 890 C CA . VAL A 1 114 ? -24.000 3.178 8.268 1.00 94.12 114 VAL A CA 1
ATOM 891 C C . VAL A 1 114 ? -22.760 3.651 9.021 1.00 94.12 114 VAL A C 1
ATOM 893 O O . VAL A 1 114 ? -22.531 4.854 9.169 1.00 94.12 114 VAL A O 1
ATOM 896 N N . TYR A 1 115 ? -21.915 2.708 9.426 1.00 92.06 115 TYR A N 1
ATOM 897 C CA . TYR A 1 115 ? -20.678 2.928 10.168 1.00 92.06 115 TYR A CA 1
ATOM 898 C C . TYR A 1 115 ? -19.481 2.336 9.411 1.00 92.06 115 TYR A C 1
ATOM 900 O O . TYR A 1 115 ? -19.564 1.258 8.822 1.00 92.06 115 TYR A O 1
ATOM 908 N N . ASN A 1 116 ? -18.330 3.011 9.469 1.00 88.94 116 ASN A N 1
ATOM 909 C CA . ASN A 1 116 ? -17.080 2.468 8.917 1.00 88.94 116 ASN A CA 1
ATOM 910 C C . ASN A 1 116 ? -16.373 1.518 9.902 1.00 88.94 116 ASN A C 1
ATOM 912 O O . ASN A 1 116 ? -15.640 0.631 9.488 1.00 88.94 116 ASN A O 1
ATOM 916 N N . CYS A 1 117 ? -16.552 1.714 11.210 1.00 90.62 117 CYS A N 1
ATOM 917 C CA . CYS A 1 117 ? -15.836 0.970 12.244 1.00 90.62 117 CYS A CA 1
ATOM 918 C C . CYS A 1 117 ? -16.767 0.693 13.434 1.00 90.62 117 CYS A C 1
ATOM 920 O O . CYS A 1 117 ? -17.423 1.632 13.889 1.00 90.62 117 CYS A O 1
ATOM 922 N N . PRO A 1 118 ? -16.801 -0.535 13.986 1.00 88.31 118 PRO A N 1
ATOM 923 C CA . PRO A 1 118 ? -17.639 -0.852 15.147 1.00 88.31 118 PRO A CA 1
ATOM 924 C C . PRO A 1 118 ? -17.205 -0.119 16.430 1.00 88.31 118 PRO A C 1
ATOM 926 O O . PRO A 1 118 ? -18.011 0.067 17.338 1.00 88.31 118 PRO A O 1
ATOM 929 N N . TYR A 1 119 ? -15.949 0.334 16.500 1.00 91.50 119 TYR A N 1
ATOM 930 C CA . TYR A 1 119 ? -15.390 1.054 17.650 1.00 91.50 119 TYR A CA 1
ATOM 931 C C . TYR A 1 119 ? -15.560 2.575 17.563 1.00 91.50 119 TYR A C 1
ATOM 933 O O . TYR A 1 119 ? -15.368 3.274 18.553 1.00 91.50 119 TYR A O 1
ATOM 941 N N . ILE A 1 120 ? -15.927 3.110 16.395 1.00 91.50 120 ILE A N 1
ATOM 942 C CA . ILE A 1 120 ? -16.167 4.541 16.186 1.00 91.50 120 ILE A CA 1
ATOM 943 C C . ILE A 1 120 ? -17.658 4.708 15.926 1.00 91.50 120 ILE A C 1
ATOM 945 O O . ILE A 1 120 ? -18.140 4.471 14.818 1.00 91.50 120 ILE A O 1
ATOM 949 N N . VAL A 1 121 ? -18.401 5.137 16.943 1.00 90.12 121 VAL A N 1
ATOM 950 C CA . VAL A 1 121 ? -19.864 5.255 16.890 1.00 90.12 121 VAL A CA 1
ATOM 951 C C . VAL A 1 121 ? -20.238 6.561 16.197 1.00 90.12 121 VAL A C 1
ATOM 953 O O . VAL A 1 121 ? -20.740 7.520 16.781 1.00 90.12 121 VAL A O 1
ATOM 956 N N . LYS A 1 122 ? -19.926 6.611 14.905 1.00 91.62 122 LYS A N 1
ATOM 957 C CA . LYS A 1 122 ? -20.187 7.731 14.014 1.00 91.62 122 LYS A CA 1
ATOM 958 C C . LYS A 1 122 ? -20.932 7.213 12.793 1.00 91.62 122 LYS A C 1
ATOM 960 O O . LYS A 1 122 ? -20.329 6.611 11.909 1.00 91.62 122 LYS A O 1
ATOM 965 N N . SER A 1 123 ? -22.236 7.477 12.750 1.00 94.06 123 SER A N 1
ATOM 966 C CA . SER A 1 123 ? -23.020 7.246 11.538 1.00 94.06 123 SER A CA 1
ATOM 967 C C . SER A 1 123 ? -22.583 8.228 10.446 1.00 94.06 123 SER A C 1
ATOM 969 O O . SER A 1 123 ? -22.404 9.429 10.701 1.00 94.06 123 SER A O 1
ATOM 971 N N . PHE A 1 124 ? -22.391 7.706 9.238 1.00 94.38 124 PHE A N 1
ATOM 972 C CA . PHE A 1 124 ? -22.088 8.471 8.029 1.00 94.38 124 PHE A CA 1
ATOM 973 C C . PHE A 1 124 ? -23.327 8.721 7.156 1.00 94.38 124 PHE A C 1
ATOM 975 O O . PHE A 1 124 ? -23.257 9.500 6.206 1.00 94.38 124 PHE A O 1
ATOM 982 N N . GLY A 1 125 ? -24.459 8.110 7.503 1.00 96.12 125 GLY A N 1
ATOM 983 C CA . GLY A 1 125 ? -25.742 8.215 6.814 1.00 96.12 125 GLY A CA 1
ATOM 984 C C . GLY A 1 125 ? -26.661 7.061 7.214 1.00 96.12 125 GLY A C 1
ATOM 985 O O . GLY A 1 125 ? -26.240 6.177 7.956 1.00 96.12 125 GLY A O 1
ATOM 986 N N . ASN A 1 126 ? -27.897 7.058 6.720 1.00 97.88 126 ASN A N 1
ATOM 987 C CA . ASN A 1 126 ? -28.855 5.982 6.963 1.00 97.88 126 ASN A CA 1
ATOM 988 C C . ASN A 1 126 ? -29.389 5.431 5.632 1.00 97.88 126 ASN A C 1
ATOM 990 O O . ASN A 1 126 ? -29.804 6.208 4.768 1.00 97.88 126 ASN A O 1
ATOM 994 N N . ILE A 1 127 ? -29.377 4.105 5.466 1.00 97.69 127 ILE A N 1
ATOM 995 C CA . ILE A 1 127 ? -29.833 3.445 4.233 1.00 97.69 127 ILE A CA 1
ATOM 996 C C . ILE A 1 127 ? -31.338 3.595 3.968 1.00 97.69 127 ILE A C 1
ATOM 998 O O . ILE A 1 127 ? -31.779 3.369 2.845 1.00 97.69 127 ILE A O 1
ATOM 1002 N N . THR A 1 128 ? -32.134 3.986 4.969 1.00 97.88 128 THR A N 1
ATOM 1003 C CA . THR A 1 128 ? -33.555 4.313 4.780 1.00 97.88 128 THR A CA 1
ATOM 1004 C C . THR A 1 128 ? -33.759 5.689 4.144 1.00 97.88 128 THR A C 1
ATOM 1006 O O . THR A 1 128 ? -34.854 5.984 3.676 1.00 97.88 128 THR A O 1
ATOM 1009 N N . GLU A 1 129 ? -32.731 6.544 4.147 1.00 98.31 129 GLU A N 1
ATOM 1010 C CA . GLU A 1 129 ? -32.781 7.915 3.621 1.00 98.31 129 GLU A CA 1
ATOM 1011 C C . GLU A 1 129 ? -32.024 8.070 2.299 1.00 98.31 129 GLU A C 1
ATOM 1013 O O . GLU A 1 129 ? -32.437 8.836 1.431 1.00 98.31 129 GLU A O 1
ATOM 1018 N N . LYS A 1 130 ? -30.884 7.386 2.161 1.00 97.94 130 LYS A N 1
ATOM 1019 C CA . LYS A 1 130 ? -29.985 7.472 1.003 1.00 97.94 130 LYS A CA 1
ATOM 1020 C C . LYS A 1 130 ? -29.506 6.086 0.619 1.00 97.94 130 LYS A C 1
ATOM 1022 O O . LYS A 1 130 ? -29.357 5.224 1.480 1.00 97.94 130 LYS A O 1
ATOM 1027 N N . SER A 1 131 ? -29.180 5.877 -0.652 1.00 96.50 131 SER A N 1
ATOM 1028 C CA . SER A 1 131 ? -28.534 4.627 -1.047 1.00 96.50 131 SER A CA 1
ATOM 1029 C C . SER A 1 131 ? -27.175 4.479 -0.357 1.00 96.50 131 SER A C 1
ATOM 1031 O O . SER A 1 131 ? -26.478 5.460 -0.077 1.00 96.50 131 SER A O 1
ATOM 1033 N N . LEU A 1 132 ? -26.755 3.232 -0.128 1.00 93.81 132 LEU A N 1
ATOM 1034 C CA . LEU A 1 132 ? -25.437 2.946 0.436 1.00 93.81 132 LEU A CA 1
ATOM 1035 C C . LEU A 1 132 ? -24.323 3.637 -0.366 1.00 93.81 132 LEU A C 1
ATOM 1037 O O . LEU A 1 132 ? -23.427 4.217 0.237 1.00 93.81 132 LEU A O 1
ATOM 1041 N N . LYS A 1 133 ? -24.413 3.648 -1.703 1.00 93.12 133 LYS A N 1
ATOM 1042 C CA . LYS A 1 133 ? -23.445 4.316 -2.585 1.00 93.12 133 LYS A CA 1
ATOM 1043 C C . LYS A 1 133 ? -23.338 5.814 -2.292 1.00 93.12 133 LYS A C 1
ATOM 1045 O O . LYS A 1 133 ? -22.235 6.327 -2.140 1.00 93.12 133 LYS A O 1
ATOM 1050 N N . GLU A 1 134 ? -24.464 6.513 -2.169 1.00 95.75 134 GLU A N 1
ATOM 1051 C CA . GLU A 1 134 ? -24.474 7.949 -1.853 1.00 95.75 134 GLU A CA 1
ATOM 1052 C C . GLU A 1 134 ? -23.864 8.246 -0.479 1.00 95.75 134 GLU A C 1
ATOM 1054 O O . GLU A 1 134 ? -23.159 9.242 -0.309 1.00 95.75 134 GLU A O 1
ATOM 1059 N N . ILE A 1 135 ? -24.106 7.375 0.504 1.00 95.25 135 ILE A N 1
ATOM 1060 C CA . ILE A 1 135 ? -23.491 7.477 1.832 1.00 95.25 135 ILE A CA 1
ATOM 1061 C C . ILE A 1 135 ? -21.980 7.243 1.731 1.00 95.25 135 ILE A C 1
ATOM 1063 O O . ILE A 1 135 ? -21.193 7.998 2.305 1.00 95.25 135 ILE A O 1
ATOM 1067 N N . TRP A 1 136 ? -21.564 6.234 0.970 1.00 90.44 136 TRP A N 1
ATOM 1068 C CA . TRP A 1 136 ? -20.167 5.834 0.807 1.00 90.44 136 TRP A CA 1
ATOM 1069 C C . TRP A 1 136 ? -19.318 6.852 0.041 1.00 90.44 136 TRP A C 1
ATOM 1071 O O . TRP A 1 136 ? -18.140 7.031 0.352 1.00 90.44 136 TRP A O 1
ATOM 1081 N N . ASP A 1 137 ? -19.927 7.558 -0.912 1.00 91.25 137 ASP A N 1
ATOM 1082 C CA . ASP A 1 137 ? -19.296 8.624 -1.700 1.00 91.25 137 ASP A CA 1
ATOM 1083 C C . ASP A 1 137 ? -19.432 10.010 -1.045 1.00 91.25 137 ASP A C 1
ATOM 1085 O O . ASP A 1 137 ? -18.944 11.030 -1.560 1.00 91.25 137 ASP A O 1
ATOM 1089 N N . SER A 1 138 ? -20.081 10.074 0.120 1.00 94.12 138 SER A N 1
ATOM 1090 C CA . SER A 1 138 ? -20.265 11.315 0.859 1.00 94.12 138 SER A CA 1
ATOM 1091 C C . SER A 1 138 ? -18.925 11.965 1.216 1.00 94.12 138 SER A C 1
ATOM 1093 O O . SER A 1 138 ? -17.883 11.320 1.378 1.00 94.12 138 SER A O 1
ATOM 1095 N N . LYS A 1 139 ? -18.938 13.296 1.345 1.00 93.94 139 LYS A N 1
ATOM 1096 C CA . LYS A 1 139 ? -17.744 14.056 1.735 1.00 93.94 139 LYS A CA 1
ATOM 1097 C C . LYS A 1 139 ? -17.187 13.571 3.081 1.00 93.94 139 LYS A C 1
ATOM 1099 O O . LYS A 1 139 ? -15.982 13.415 3.206 1.00 93.94 139 LYS A O 1
ATOM 1104 N N . SER A 1 140 ? -18.053 13.269 4.050 1.00 92.75 140 SER A N 1
ATOM 1105 C CA . SER A 1 140 ? -17.652 12.825 5.390 1.00 92.75 140 SER A CA 1
ATOM 1106 C C . SER A 1 140 ? -16.884 11.502 5.385 1.00 92.75 140 SER A C 1
ATOM 1108 O O . SER A 1 140 ? -15.872 11.407 6.073 1.00 92.75 140 SER A O 1
ATOM 1110 N N . ILE A 1 141 ? -17.310 10.496 4.610 1.00 91.25 141 ILE A N 1
ATOM 1111 C CA . ILE A 1 141 ? -16.545 9.242 4.483 1.00 91.25 141 ILE A CA 1
ATOM 1112 C C . ILE A 1 141 ? -15.220 9.474 3.757 1.00 91.25 141 ILE A C 1
ATOM 1114 O O . ILE A 1 141 ? -14.194 8.933 4.169 1.00 91.25 141 ILE A O 1
ATOM 1118 N N . ARG A 1 142 ? -15.212 10.290 2.697 1.00 90.38 142 ARG A N 1
ATOM 1119 C CA . ARG A 1 142 ? -13.974 10.605 1.971 1.00 90.38 142 ARG A CA 1
ATOM 1120 C C . ARG A 1 142 ? -12.963 11.327 2.856 1.00 90.38 142 ARG A C 1
ATOM 1122 O O . ARG A 1 142 ? -11.792 10.964 2.836 1.00 90.38 142 ARG A O 1
ATOM 1129 N N . ASP A 1 143 ? -13.408 12.293 3.653 1.00 91.94 143 ASP A N 1
ATOM 1130 C CA . ASP A 1 143 ? -12.557 12.997 4.615 1.00 91.94 143 ASP A CA 1
ATOM 1131 C C . ASP A 1 143 ? -12.034 12.039 5.696 1.00 91.94 143 ASP A C 1
ATOM 1133 O O . ASP A 1 143 ? -10.849 12.068 6.012 1.00 91.94 143 ASP A O 1
ATOM 1137 N N . PHE A 1 144 ? -12.884 11.137 6.204 1.00 91.62 144 PHE A N 1
ATOM 1138 C CA . PHE A 1 144 ? -12.473 10.100 7.154 1.00 91.62 144 PHE A CA 1
ATOM 1139 C C . PHE A 1 144 ? -11.375 9.192 6.576 1.00 91.62 144 PHE A C 1
ATOM 1141 O O . PHE A 1 144 ? -10.340 9.003 7.210 1.00 91.62 144 PHE A O 1
ATOM 1148 N N . ARG A 1 145 ? -11.560 8.662 5.358 1.00 88.19 145 ARG A N 1
ATOM 1149 C CA . ARG A 1 145 ? -10.562 7.801 4.696 1.00 88.19 145 ARG A CA 1
ATOM 1150 C C . ARG A 1 145 ? -9.257 8.534 4.427 1.00 88.19 145 ARG A C 1
ATOM 1152 O O . ARG A 1 145 ? -8.197 7.980 4.683 1.00 88.19 145 ARG A O 1
ATOM 1159 N N . LYS A 1 146 ? -9.333 9.779 3.947 1.00 87.94 146 LYS A N 1
ATOM 1160 C CA . LYS A 1 146 ? -8.149 10.626 3.749 1.00 87.94 146 LYS A CA 1
ATOM 1161 C C . LYS A 1 146 ? -7.407 10.858 5.061 1.00 87.94 146 LYS A C 1
ATOM 1163 O O . LYS A 1 146 ? -6.188 10.773 5.067 1.00 87.94 146 LYS A O 1
ATOM 1168 N N . GLY A 1 147 ? -8.127 11.096 6.158 1.00 89.38 147 GLY A N 1
ATOM 1169 C CA . GLY A 1 147 ? -7.540 11.191 7.495 1.00 89.38 147 GLY A CA 1
ATOM 1170 C C . GLY A 1 147 ? -6.775 9.925 7.882 1.00 89.38 147 GLY A C 1
ATOM 1171 O O . GLY A 1 147 ? -5.600 10.010 8.212 1.00 89.38 147 GLY A O 1
ATOM 1172 N N . MET A 1 148 ? -7.407 8.757 7.728 1.00 87.06 148 MET A N 1
ATOM 1173 C CA . MET A 1 148 ? -6.806 7.448 8.032 1.00 87.06 148 MET A CA 1
ATOM 1174 C C . MET A 1 148 ? -5.578 7.095 7.172 1.00 87.06 148 MET A C 1
ATOM 1176 O O . MET A 1 148 ? -4.764 6.277 7.586 1.00 87.06 148 MET A O 1
ATOM 1180 N N . ILE A 1 149 ? -5.468 7.654 5.963 1.00 83.31 149 ILE A N 1
ATOM 1181 C CA . ILE A 1 149 ? -4.302 7.469 5.086 1.00 83.31 149 ILE A CA 1
ATOM 1182 C C . ILE A 1 149 ? -3.199 8.466 5.463 1.00 83.31 149 ILE A C 1
ATOM 1184 O O . ILE A 1 149 ? -2.057 8.076 5.668 1.00 83.31 149 ILE A O 1
ATOM 1188 N N . ASN A 1 150 ? -3.542 9.751 5.588 1.00 85.50 150 ASN A N 1
ATOM 1189 C CA . ASN A 1 150 ? -2.562 10.829 5.739 1.00 85.50 150 ASN A CA 1
ATOM 1190 C C . ASN A 1 150 ? -1.958 10.914 7.146 1.00 85.50 150 ASN A C 1
ATOM 1192 O O . ASN A 1 150 ? -0.783 11.227 7.293 1.00 85.50 150 ASN A O 1
ATOM 1196 N N . ASP A 1 151 ? -2.764 10.677 8.180 1.00 84.31 151 ASP A N 1
ATOM 1197 C CA . ASP A 1 151 ? -2.346 10.756 9.584 1.00 84.31 151 ASP A CA 1
ATOM 1198 C C . ASP A 1 151 ? -2.111 9.340 10.171 1.00 84.31 151 ASP A C 1
ATOM 1200 O O . ASP A 1 151 ? -2.107 9.173 11.392 1.00 84.31 151 ASP A O 1
ATOM 1204 N N . LYS A 1 152 ? -1.934 8.320 9.307 1.00 87.00 152 LYS A N 1
ATOM 1205 C CA . LYS A 1 152 ? -1.997 6.884 9.644 1.00 87.00 152 LYS A CA 1
ATOM 1206 C C . LYS A 1 152 ? -3.332 6.511 10.329 1.00 87.00 152 LYS A C 1
ATOM 1208 O O . LYS A 1 152 ? -4.321 7.245 10.288 1.00 87.00 152 LYS A O 1
ATOM 1213 N N . LEU A 1 153 ? -3.393 5.334 10.956 1.00 92.38 153 LEU A N 1
ATOM 1214 C CA . LEU A 1 153 ? -4.557 4.916 11.742 1.00 92.38 153 LEU A CA 1
ATOM 1215 C C . LEU A 1 153 ? -4.689 5.724 13.044 1.00 92.38 153 LEU A C 1
ATOM 1217 O O . LEU A 1 153 ? -3.725 6.281 13.563 1.00 92.38 153 LEU A O 1
ATOM 1221 N N . LEU A 1 154 ? -5.891 5.724 13.628 1.00 95.00 154 LEU A N 1
ATOM 1222 C CA . LEU A 1 154 ? -6.134 6.347 14.932 1.00 95.00 154 LEU A CA 1
ATOM 1223 C C . LEU A 1 154 ? -5.335 5.656 16.058 1.00 95.00 154 LEU A C 1
ATOM 1225 O O . LEU A 1 154 ? -5.140 4.445 15.999 1.00 95.00 154 LEU A O 1
ATOM 1229 N N . PRO A 1 155 ? -4.982 6.362 17.149 1.00 96.06 155 PRO A N 1
ATOM 1230 C CA . PRO A 1 155 ? -4.354 5.776 18.339 1.00 96.06 155 PRO A CA 1
ATOM 1231 C C . PRO A 1 155 ? -5.067 4.536 18.898 1.00 96.06 155 PRO A C 1
ATOM 1233 O O . PRO A 1 155 ? -4.419 3.556 19.260 1.00 96.06 155 PRO A O 1
ATOM 1236 N N . ILE A 1 156 ? -6.407 4.509 18.875 1.00 96.12 156 ILE A N 1
ATOM 1237 C CA . ILE A 1 156 ? -7.176 3.313 19.264 1.00 96.12 156 ILE A CA 1
ATOM 1238 C C . ILE A 1 156 ? -6.896 2.088 18.381 1.00 96.12 156 ILE A C 1
ATOM 1240 O O . ILE A 1 156 ? -7.196 0.967 18.775 1.00 96.12 156 ILE A O 1
ATOM 1244 N N . CYS A 1 157 ? -6.338 2.258 17.185 1.00 95.12 157 CYS A N 1
ATOM 1245 C CA . CYS A 1 157 ? -6.062 1.174 16.250 1.00 95.12 157 CYS A CA 1
ATOM 1246 C C . CYS A 1 157 ? -4.776 0.402 16.567 1.00 95.12 157 CYS A C 1
ATOM 1248 O O . CYS A 1 157 ? -4.573 -0.649 15.961 1.00 95.12 157 CYS A O 1
ATOM 1250 N N . LYS A 1 158 ? -3.947 0.863 17.519 1.00 94.88 158 LYS A N 1
ATOM 1251 C CA . LYS A 1 158 ? -2.614 0.300 17.810 1.00 94.88 158 LYS A CA 1
ATOM 1252 C C . LYS A 1 158 ? -2.603 -1.177 18.240 1.00 94.88 158 LYS A C 1
ATOM 1254 O O . LYS A 1 158 ? -1.573 -1.834 18.149 1.00 94.88 158 LYS A O 1
ATOM 1259 N N . ARG A 1 159 ? -3.756 -1.693 18.686 1.00 94.25 159 ARG A N 1
ATOM 1260 C CA . ARG A 1 159 ? -4.032 -3.110 19.011 1.00 94.25 159 ARG A CA 1
ATOM 1261 C C . ARG A 1 159 ? -5.355 -3.605 18.419 1.00 94.25 159 ARG A C 1
ATOM 1263 O O . ARG A 1 159 ? -5.953 -4.555 18.915 1.00 94.25 159 ARG A O 1
ATOM 1270 N N . CYS A 1 160 ? -5.889 -2.907 17.421 1.00 93.69 160 CYS A N 1
ATOM 1271 C CA . CYS A 1 160 ? -7.184 -3.269 16.858 1.00 93.69 160 CYS A CA 1
ATOM 1272 C C . CYS A 1 160 ? -7.039 -4.541 16.008 1.00 93.69 160 CYS A C 1
ATOM 1274 O O . CYS A 1 160 ? -6.180 -4.573 15.129 1.00 93.69 160 CYS A O 1
ATOM 1276 N N . PRO A 1 161 ? -7.887 -5.566 16.206 1.00 90.44 161 PRO A N 1
ATOM 1277 C CA . PRO A 1 161 ? -7.796 -6.815 15.450 1.00 90.44 161 PRO A CA 1
ATOM 1278 C C . PRO A 1 161 ? -8.075 -6.628 13.953 1.00 90.44 161 PRO A C 1
ATOM 1280 O O . PRO A 1 161 ? -7.699 -7.470 13.152 1.00 90.44 161 PRO A O 1
ATOM 1283 N N . CYS A 1 162 ? -8.714 -5.517 13.573 1.00 89.62 162 CYS A N 1
ATOM 1284 C CA . CYS A 1 162 ? -8.984 -5.157 12.182 1.00 89.62 162 CYS A CA 1
ATOM 1285 C C . CYS A 1 162 ? -7.812 -4.436 11.506 1.00 89.62 162 CYS A C 1
ATOM 1287 O O . CYS A 1 162 ? -7.938 -4.051 10.343 1.00 89.62 162 CYS A O 1
ATOM 1289 N N . SER A 1 163 ? -6.733 -4.158 12.238 1.00 89.81 163 SER A N 1
ATOM 1290 C CA . SER A 1 163 ? -5.569 -3.479 11.693 1.00 89.81 163 SER A CA 1
ATOM 1291 C C . SER A 1 163 ? -4.493 -4.480 11.282 1.00 89.81 163 SER A C 1
ATOM 1293 O O . SER A 1 163 ? -4.281 -5.492 11.946 1.00 89.81 163 SER A O 1
ATOM 1295 N N . ASP A 1 164 ? -3.800 -4.181 10.198 1.00 86.88 164 ASP A N 1
ATOM 1296 C CA . ASP A 1 164 ? -2.717 -4.986 9.645 1.00 86.88 164 ASP A CA 1
ATOM 1297 C C . ASP A 1 164 ? -1.617 -4.060 9.122 1.00 86.88 164 ASP A C 1
ATOM 1299 O O . ASP A 1 164 ? -1.759 -2.837 9.174 1.00 86.88 164 ASP A O 1
ATOM 1303 N N . ILE A 1 165 ? -0.541 -4.629 8.607 1.00 84.69 165 ILE A N 1
ATOM 1304 C CA . ILE A 1 165 ? 0.417 -3.904 7.777 1.00 84.69 165 ILE A CA 1
ATOM 1305 C C . ILE A 1 165 ? 0.163 -4.265 6.317 1.00 84.69 165 ILE A C 1
ATOM 1307 O O . ILE A 1 165 ? -0.156 -5.411 6.000 1.00 84.69 165 ILE A O 1
ATOM 1311 N N . ILE A 1 166 ? 0.297 -3.297 5.409 1.00 72.75 166 ILE A N 1
ATOM 1312 C CA . ILE A 1 166 ? 0.596 -3.682 4.030 1.00 72.75 166 ILE A CA 1
ATOM 1313 C C . ILE A 1 166 ? 2.045 -4.125 4.075 1.00 72.75 166 ILE A C 1
ATOM 1315 O O . ILE A 1 166 ? 2.934 -3.304 4.296 1.00 72.75 166 ILE A O 1
ATOM 1319 N N . ASP A 1 167 ? 2.275 -5.420 3.908 1.00 59.62 167 ASP A N 1
ATOM 1320 C CA . ASP A 1 167 ? 3.620 -5.931 3.701 1.00 59.62 167 ASP A CA 1
ATOM 1321 C C . ASP A 1 167 ? 4.084 -5.541 2.290 1.00 59.62 167 ASP A C 1
ATOM 1323 O O . ASP A 1 167 ? 4.091 -6.350 1.363 1.00 59.62 167 ASP A O 1
ATOM 1327 N N . VAL A 1 168 ? 4.427 -4.260 2.124 1.00 52.03 168 VAL A N 1
ATOM 1328 C CA . VAL A 1 168 ? 5.082 -3.755 0.914 1.00 52.03 168 VAL A CA 1
ATOM 1329 C C . VAL A 1 168 ? 6.447 -4.423 0.738 1.00 52.03 168 VAL A C 1
ATOM 1331 O O . VAL A 1 168 ? 6.845 -4.666 -0.396 1.00 52.03 168 VAL A O 1
ATOM 1334 N N . SER A 1 169 ? 7.107 -4.822 1.834 1.00 44.75 169 SER A N 1
ATOM 1335 C CA . SER A 1 169 ? 8.418 -5.482 1.833 1.00 44.75 169 SER A CA 1
ATOM 1336 C C . SER A 1 169 ? 8.438 -6.898 1.246 1.00 44.75 169 SER A C 1
ATOM 1338 O O . SER A 1 169 ? 9.462 -7.314 0.720 1.00 44.75 169 SER A O 1
ATOM 1340 N N . SER A 1 170 ? 7.324 -7.630 1.291 1.00 43.94 170 SER A N 1
ATOM 1341 C CA . SER A 1 170 ? 7.184 -8.972 0.701 1.00 43.94 170 SER A CA 1
ATOM 1342 C C . SER A 1 170 ? 6.746 -8.961 -0.759 1.00 43.94 170 SER A C 1
ATOM 1344 O O . SER A 1 170 ? 6.718 -10.009 -1.412 1.00 43.94 170 SER A O 1
ATOM 1346 N N . SER A 1 171 ? 6.389 -7.791 -1.290 1.00 55.03 171 SER A N 1
ATOM 1347 C CA . SER A 1 171 ? 6.215 -7.656 -2.724 1.00 55.03 171 SER A CA 1
ATOM 1348 C C . SER A 1 171 ? 7.607 -7.661 -3.352 1.00 55.03 171 SER A C 1
ATOM 1350 O O . SER A 1 171 ? 8.474 -6.883 -2.956 1.00 55.03 171 SER A O 1
ATOM 1352 N N . LYS A 1 172 ? 7.829 -8.521 -4.355 1.00 59.19 172 LYS A N 1
ATOM 1353 C CA . LYS A 1 172 ? 9.036 -8.499 -5.209 1.00 59.19 172 LYS A CA 1
ATOM 1354 C C . LYS A 1 172 ? 9.398 -7.079 -5.681 1.00 59.19 172 LYS A C 1
ATOM 1356 O O . LYS A 1 172 ? 10.541 -6.804 -6.011 1.00 59.19 172 LYS A O 1
ATOM 1361 N N . GLU A 1 173 ? 8.417 -6.182 -5.699 1.00 64.50 173 GLU A N 1
ATOM 1362 C CA . GLU A 1 173 ? 8.513 -4.777 -6.079 1.00 64.50 173 GLU A CA 1
ATOM 1363 C C . GLU A 1 173 ? 9.402 -3.949 -5.137 1.00 64.50 173 GLU A C 1
ATOM 1365 O O . GLU A 1 173 ? 10.097 -3.058 -5.613 1.00 64.50 173 GLU A O 1
ATOM 1370 N N . HIS A 1 174 ? 9.448 -4.249 -3.833 1.00 66.56 174 HIS A N 1
ATOM 1371 C CA . HIS A 1 174 ? 10.293 -3.503 -2.891 1.00 66.56 174 HIS A CA 1
ATOM 1372 C C . HIS A 1 174 ? 11.752 -3.974 -2.905 1.00 66.56 174 HIS A C 1
ATOM 1374 O O . HIS A 1 174 ? 12.656 -3.163 -2.709 1.00 66.56 174 HIS A O 1
ATOM 1380 N N . GLU A 1 175 ? 12.001 -5.250 -3.234 1.00 75.56 175 GLU A N 1
ATOM 1381 C CA . GLU A 1 175 ? 13.361 -5.756 -3.477 1.00 75.56 175 GLU A CA 1
ATOM 1382 C C . GLU A 1 175 ? 14.050 -4.980 -4.611 1.00 75.56 175 GLU A C 1
ATOM 1384 O O . GLU A 1 175 ? 15.260 -4.780 -4.579 1.00 75.56 175 GLU A O 1
ATOM 1389 N N . LEU A 1 176 ? 13.283 -4.476 -5.585 1.00 82.44 176 LEU A N 1
ATOM 1390 C CA . LEU A 1 176 ? 13.804 -3.693 -6.707 1.00 82.44 176 LEU A CA 1
ATOM 1391 C C . LEU A 1 176 ? 14.288 -2.284 -6.326 1.00 82.44 176 LEU A C 1
ATOM 1393 O O . LEU A 1 176 ? 14.894 -1.627 -7.167 1.00 82.44 176 LEU A O 1
ATOM 1397 N N . LEU A 1 177 ? 14.082 -1.813 -5.091 1.00 85.12 177 LEU A N 1
ATOM 1398 C CA . LEU A 1 177 ? 14.738 -0.590 -4.610 1.00 85.12 177 LEU A CA 1
ATOM 1399 C C . LEU A 1 177 ? 16.199 -0.833 -4.206 1.00 85.12 177 LEU A C 1
ATOM 1401 O O . LEU A 1 177 ? 16.988 0.110 -4.109 1.00 85.12 177 LEU A O 1
ATOM 1405 N N . GLU A 1 178 ? 16.608 -2.089 -4.002 1.00 90.31 178 GLU A N 1
ATOM 1406 C CA . GLU A 1 178 ? 18.019 -2.408 -3.832 1.00 90.31 178 GLU A CA 1
ATOM 1407 C C . GLU A 1 178 ? 18.743 -2.281 -5.176 1.00 90.31 178 GLU A C 1
ATOM 1409 O O . GLU A 1 178 ? 18.455 -3.000 -6.132 1.00 90.31 178 GLU A O 1
ATOM 1414 N N . LYS A 1 179 ? 19.757 -1.411 -5.249 1.00 92.12 179 LYS A N 1
ATOM 1415 C CA . LYS A 1 179 ? 20.500 -1.140 -6.492 1.00 92.12 179 LYS A CA 1
ATOM 1416 C C . LYS A 1 179 ? 20.998 -2.395 -7.216 1.00 92.12 179 LYS A C 1
ATOM 1418 O O . LYS A 1 179 ? 20.968 -2.440 -8.443 1.00 92.12 179 LYS A O 1
ATOM 1423 N N . THR A 1 180 ? 21.461 -3.399 -6.474 1.00 94.00 180 THR A N 1
ATOM 1424 C CA . THR A 1 180 ? 21.921 -4.669 -7.054 1.00 94.00 180 THR A CA 1
ATOM 1425 C C . THR A 1 180 ? 20.769 -5.417 -7.720 1.00 94.00 180 THR A C 1
ATOM 1427 O O . THR A 1 180 ? 20.893 -5.810 -8.875 1.00 94.00 180 THR A O 1
ATOM 1430 N N . LYS A 1 181 ? 19.626 -5.538 -7.035 1.00 93.75 181 LYS A N 1
ATOM 1431 C CA . LYS A 1 181 ? 18.420 -6.193 -7.556 1.00 93.75 181 LYS A CA 1
ATOM 1432 C C . LYS A 1 181 ? 17.834 -5.461 -8.747 1.00 93.75 181 LYS A C 1
ATOM 1434 O O . LYS A 1 181 ? 17.459 -6.092 -9.729 1.00 93.75 181 LYS A O 1
ATOM 1439 N N . TRP A 1 182 ? 17.825 -4.134 -8.698 1.00 95.12 182 TRP A N 1
ATOM 1440 C CA . TRP A 1 182 ? 17.401 -3.322 -9.827 1.00 95.12 182 TRP A CA 1
ATOM 1441 C C . TRP A 1 182 ? 18.294 -3.519 -11.052 1.00 95.12 182 TRP A C 1
ATOM 1443 O O . TRP A 1 182 ? 17.794 -3.700 -12.157 1.00 95.12 182 TRP A O 1
ATOM 1453 N N . SER A 1 183 ? 19.616 -3.543 -10.861 1.00 96.00 183 SER A N 1
ATOM 1454 C CA . SER A 1 183 ? 20.562 -3.794 -11.951 1.00 96.00 183 SER A CA 1
ATOM 1455 C C . SER A 1 183 ? 20.369 -5.182 -12.567 1.00 96.00 183 SER A C 1
ATOM 1457 O O . SER A 1 183 ? 20.364 -5.295 -13.790 1.00 96.00 183 SER A O 1
ATOM 1459 N N . GLU A 1 184 ? 20.185 -6.218 -11.739 1.00 96.38 184 GLU A N 1
ATOM 1460 C CA . GLU A 1 184 ? 19.873 -7.585 -12.187 1.00 96.38 184 GLU A CA 1
ATOM 1461 C C . GLU A 1 184 ? 18.565 -7.614 -12.997 1.00 96.38 184 GLU A C 1
ATOM 1463 O O . GLU A 1 184 ? 18.512 -8.185 -14.087 1.00 96.38 184 GLU A O 1
ATOM 1468 N N . TYR A 1 185 ? 17.526 -6.936 -12.501 1.00 96.12 185 TYR A N 1
ATOM 1469 C CA . TYR A 1 185 ? 16.242 -6.804 -13.184 1.00 96.12 185 TYR A CA 1
ATOM 1470 C C . TYR A 1 185 ? 16.372 -6.094 -14.540 1.00 96.12 185 TYR A C 1
ATOM 1472 O O . TYR A 1 185 ? 15.842 -6.595 -15.529 1.00 96.12 185 TYR A O 1
ATOM 1480 N N . ILE A 1 186 ? 17.089 -4.966 -14.628 1.00 97.56 186 ILE A N 1
ATOM 1481 C CA . ILE A 1 186 ? 17.284 -4.231 -15.890 1.00 97.56 186 ILE A CA 1
ATOM 1482 C C . ILE A 1 186 ? 18.078 -5.061 -16.903 1.00 97.56 186 ILE A C 1
ATOM 1484 O O . ILE A 1 186 ? 17.735 -5.065 -18.088 1.00 97.56 186 ILE A O 1
ATOM 1488 N N . GLU A 1 187 ? 19.101 -5.794 -16.462 1.00 97.56 187 GLU A N 1
ATOM 1489 C CA . GLU A 1 187 ? 19.862 -6.702 -17.325 1.00 97.56 187 GLU A CA 1
ATOM 1490 C C . GLU A 1 187 ? 18.960 -7.806 -17.895 1.00 97.56 187 GLU A C 1
ATOM 1492 O O . GLU A 1 187 ? 18.919 -8.019 -19.113 1.00 97.56 187 GLU A O 1
ATOM 1497 N N . GLN A 1 188 ? 18.179 -8.466 -17.035 1.00 97.44 188 GLN A N 1
ATOM 1498 C CA . GLN A 1 188 ? 17.277 -9.532 -17.458 1.00 97.44 188 GLN A CA 1
ATOM 1499 C C . GLN A 1 18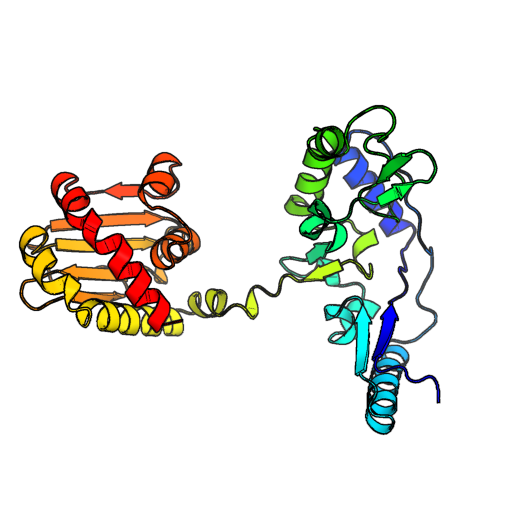8 ? 16.144 -9.005 -18.346 1.00 97.44 188 GLN A C 1
ATOM 1501 O O . GLN A 1 188 ? 15.833 -9.620 -19.364 1.00 97.44 188 GLN A O 1
ATOM 1506 N N . LEU A 1 189 ? 15.574 -7.844 -18.017 1.00 97.44 189 LEU A N 1
ATOM 1507 C CA . LEU A 1 189 ? 14.555 -7.181 -18.826 1.00 97.44 189 LEU A CA 1
ATOM 1508 C C . LEU A 1 189 ? 15.094 -6.830 -20.212 1.00 97.44 189 LEU A C 1
ATOM 1510 O O . LEU A 1 189 ? 14.434 -7.117 -21.205 1.00 97.44 189 LEU A O 1
ATOM 1514 N N . THR A 1 190 ? 16.291 -6.243 -20.291 1.00 97.81 190 THR A N 1
ATOM 1515 C CA . THR A 1 190 ? 16.943 -5.905 -21.565 1.00 97.81 190 THR A CA 1
ATOM 1516 C C . THR A 1 190 ? 17.097 -7.149 -22.431 1.00 97.81 190 THR A C 1
ATOM 1518 O O . THR A 1 190 ? 16.775 -7.121 -23.618 1.00 97.81 190 THR A O 1
ATOM 1521 N N . LYS A 1 191 ? 17.558 -8.249 -21.829 1.00 97.88 191 LYS A N 1
ATOM 1522 C CA . LYS A 1 191 ? 17.732 -9.527 -22.516 1.00 97.88 19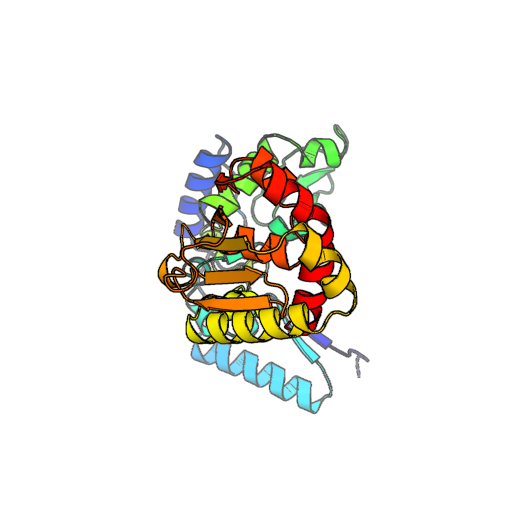1 LYS A CA 1
ATOM 1523 C C . LYS A 1 191 ? 16.401 -10.091 -23.011 1.00 97.88 191 LYS A C 1
ATOM 1525 O O . LYS A 1 191 ? 16.269 -10.377 -24.196 1.00 97.88 191 LYS A O 1
ATOM 1530 N N . GLU A 1 192 ? 15.405 -10.209 -22.135 1.00 97.88 192 GLU A N 1
ATOM 1531 C CA . GLU A 1 192 ? 14.090 -10.732 -22.514 1.00 97.88 192 GLU A CA 1
ATOM 1532 C C . GLU A 1 192 ? 13.418 -9.867 -23.574 1.00 97.88 192 GLU A C 1
ATOM 1534 O O . GLU A 1 192 ? 12.733 -10.397 -24.444 1.00 97.88 192 GLU A O 1
ATOM 1539 N N . PHE A 1 193 ? 13.640 -8.552 -23.531 1.00 97.12 193 PHE A N 1
ATOM 1540 C CA . PHE A 1 193 ? 13.135 -7.626 -24.530 1.00 97.12 193 PHE A CA 1
ATOM 1541 C C . PHE A 1 193 ? 13.853 -7.810 -25.873 1.00 97.12 193 PHE A C 1
ATOM 1543 O O . PHE A 1 193 ? 13.194 -7.909 -26.904 1.00 97.12 193 PHE A O 1
ATOM 1550 N N . HIS A 1 194 ? 15.182 -7.928 -25.874 1.00 96.31 194 HIS A N 1
ATOM 1551 C CA . HIS A 1 194 ? 15.969 -8.219 -27.073 1.00 96.31 194 HIS A CA 1
ATOM 1552 C C . HIS A 1 194 ? 15.549 -9.533 -27.754 1.00 96.31 194 HIS A C 1
ATOM 1554 O O . HIS A 1 194 ? 15.444 -9.580 -28.981 1.00 96.31 194 HIS A O 1
ATOM 1560 N N . ASP A 1 195 ? 15.271 -10.568 -26.959 1.00 97.25 195 ASP A N 1
ATOM 1561 C CA . ASP A 1 195 ? 14.945 -11.915 -27.434 1.00 97.25 195 ASP A CA 1
ATOM 1562 C C . ASP A 1 195 ? 13.508 -12.039 -27.989 1.00 97.25 195 ASP A C 1
ATOM 1564 O O . ASP A 1 195 ? 13.135 -13.086 -28.532 1.00 97.25 195 ASP A O 1
ATOM 1568 N N . LEU A 1 196 ? 12.675 -10.993 -27.888 1.00 97.06 196 LEU A N 1
ATOM 1569 C CA . LEU A 1 196 ? 11.344 -10.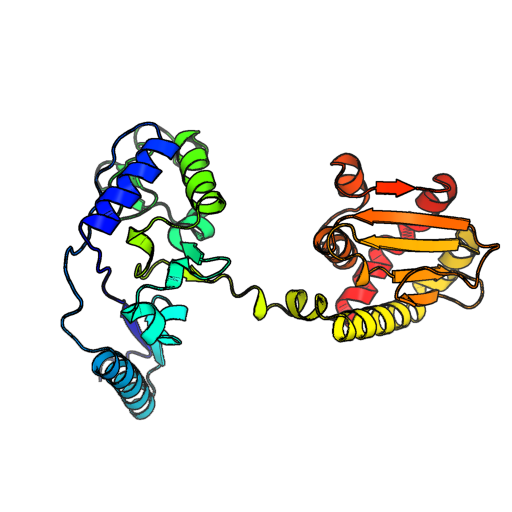989 -28.497 1.00 97.06 196 LEU A CA 1
ATOM 1570 C C . LEU A 1 196 ? 11.446 -10.860 -30.030 1.00 97.06 196 LEU A C 1
ATOM 1572 O O . LEU A 1 196 ? 11.927 -9.842 -30.535 1.00 97.06 196 LEU A O 1
ATOM 1576 N N . PRO A 1 197 ? 10.930 -11.829 -30.813 1.00 95.75 197 PRO A N 1
ATOM 1577 C CA . PRO A 1 197 ? 11.009 -11.780 -32.276 1.00 95.75 197 PRO A CA 1
ATOM 1578 C C . PRO A 1 197 ? 10.273 -10.572 -32.873 1.00 95.75 197 PRO A C 1
ATOM 1580 O O . PRO A 1 197 ? 10.608 -10.121 -33.968 1.00 95.75 197 PRO A O 1
ATOM 1583 N N . GLU A 1 198 ? 9.285 -10.030 -32.158 1.00 96.50 198 GLU A N 1
ATOM 1584 C CA . GLU A 1 198 ? 8.519 -8.855 -32.567 1.00 96.50 198 GLU A CA 1
ATOM 1585 C C . GLU A 1 198 ? 9.321 -7.544 -32.507 1.00 96.50 198 GLU A C 1
ATOM 1587 O O . GLU A 1 198 ? 8.915 -6.561 -33.124 1.00 96.50 198 GLU A O 1
ATOM 1592 N N . VAL A 1 199 ? 10.459 -7.514 -31.802 1.00 95.19 199 VAL A N 1
ATOM 1593 C CA . VAL A 1 199 ? 11.284 -6.305 -31.654 1.00 95.19 199 VAL A CA 1
ATOM 1594 C C . VAL A 1 199 ? 12.043 -5.975 -32.933 1.00 95.19 199 VAL A C 1
ATOM 1596 O O . VAL A 1 199 ? 12.072 -4.816 -33.345 1.00 95.19 199 VAL A O 1
ATOM 1599 N N . GLN A 1 200 ? 12.620 -6.978 -33.599 1.00 93.44 200 GLN A N 1
ATOM 1600 C CA . GLN A 1 200 ? 13.501 -6.768 -34.756 1.00 93.44 200 GLN A CA 1
ATOM 1601 C C . GLN A 1 200 ? 12.854 -5.947 -35.891 1.00 93.44 200 GLN A C 1
ATOM 1603 O O . GLN A 1 200 ? 13.480 -4.998 -36.363 1.00 93.44 200 GLN A O 1
ATOM 1608 N N . PRO A 1 201 ? 11.594 -6.203 -36.302 1.00 94.62 201 PRO A N 1
ATOM 1609 C CA . PRO A 1 201 ? 10.925 -5.379 -37.311 1.00 94.62 201 PRO A CA 1
ATOM 1610 C C . PRO A 1 201 ? 10.712 -3.914 -36.900 1.00 94.62 201 PRO A C 1
ATOM 1612 O O . PRO A 1 201 ? 10.583 -3.054 -37.770 1.00 94.62 201 PRO A O 1
ATOM 1615 N N . ILE A 1 202 ? 10.649 -3.620 -35.597 1.00 95.06 202 ILE A N 1
ATOM 1616 C CA . ILE A 1 202 ? 10.401 -2.271 -35.067 1.00 95.06 202 ILE A CA 1
ATOM 1617 C C . ILE A 1 202 ? 11.707 -1.470 -34.989 1.00 95.06 202 ILE A C 1
ATOM 1619 O O . ILE A 1 202 ? 11.684 -0.265 -35.260 1.00 95.06 202 ILE A O 1
ATOM 1623 N N . LEU A 1 203 ? 12.839 -2.123 -34.682 1.00 94.06 203 LEU A N 1
ATOM 1624 C CA . LEU A 1 203 ? 14.145 -1.474 -34.481 1.00 94.06 203 LEU A CA 1
ATOM 1625 C C . LEU A 1 203 ? 14.531 -0.551 -35.639 1.00 94.06 203 LEU A C 1
ATOM 1627 O O . LEU A 1 203 ? 14.897 0.595 -35.395 1.00 94.06 203 LEU A O 1
ATOM 1631 N N . ALA A 1 204 ? 14.313 -0.978 -36.886 1.00 92.00 204 ALA A N 1
ATOM 1632 C CA . ALA A 1 204 ? 14.637 -0.192 -38.080 1.00 92.00 204 ALA A CA 1
ATOM 1633 C C . ALA A 1 204 ? 13.954 1.193 -38.132 1.00 92.00 204 ALA A C 1
ATOM 1635 O O . ALA A 1 204 ? 14.452 2.111 -38.782 1.00 92.00 204 ALA A O 1
ATOM 1636 N N . SER A 1 205 ? 12.805 1.362 -37.468 1.00 92.75 205 SER A N 1
ATOM 1637 C CA . SER A 1 205 ? 12.083 2.643 -37.426 1.00 92.75 205 SER A CA 1
ATOM 1638 C C . SER A 1 205 ? 12.588 3.589 -36.329 1.00 92.75 205 SER A C 1
ATOM 1640 O O . SER A 1 205 ? 12.465 4.817 -36.438 1.00 92.75 205 SER A O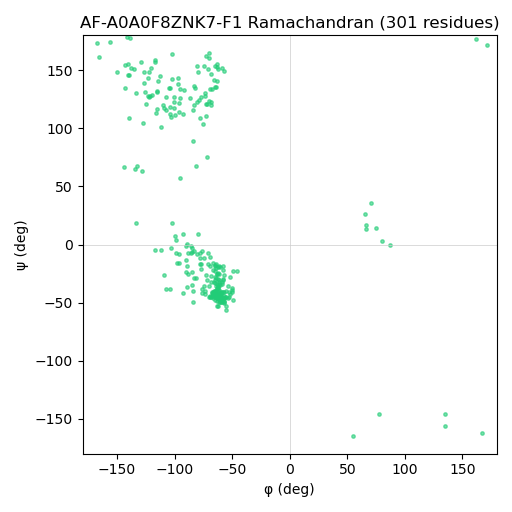 1
ATOM 1642 N N . ILE A 1 206 ? 13.209 3.038 -35.287 1.00 95.19 206 ILE A N 1
ATOM 1643 C CA . ILE A 1 206 ? 13.609 3.786 -34.096 1.00 95.19 206 ILE A CA 1
ATOM 1644 C C . ILE A 1 206 ? 15.123 3.953 -33.993 1.00 95.19 206 ILE A C 1
ATOM 1646 O O . ILE A 1 206 ? 15.556 4.978 -33.484 1.00 95.19 206 ILE A O 1
ATOM 1650 N N . GLU A 1 207 ? 15.937 3.068 -34.560 1.00 92.88 207 GLU A N 1
ATOM 1651 C CA . GLU A 1 207 ? 17.396 3.173 -34.506 1.00 92.88 207 GLU A CA 1
ATOM 1652 C C . GLU A 1 207 ? 17.956 4.410 -35.246 1.00 92.88 207 GLU A C 1
ATOM 1654 O O . GLU A 1 207 ? 17.335 4.912 -36.196 1.00 92.88 207 GLU A O 1
ATOM 1659 N N . PRO A 1 208 ? 19.136 4.912 -34.834 1.00 96.94 208 PRO A N 1
ATOM 1660 C CA . PRO A 1 208 ? 19.762 4.716 -33.522 1.00 96.94 208 PRO A CA 1
ATOM 1661 C C . PRO A 1 208 ? 19.120 5.640 -32.464 1.00 96.94 208 PRO A C 1
ATOM 1663 O O . PRO A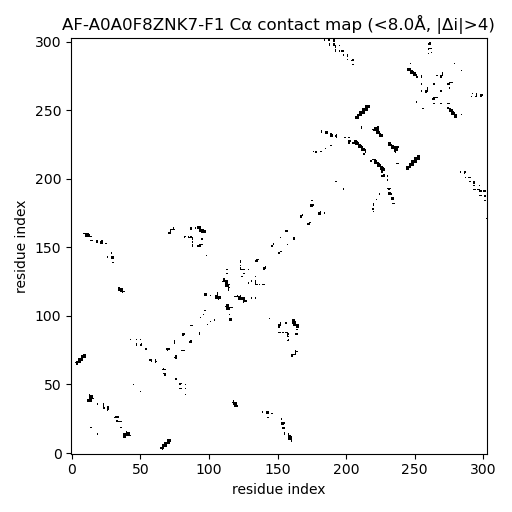 1 208 ? 19.098 6.861 -32.637 1.00 96.94 208 PRO A O 1
ATOM 1666 N N . THR A 1 209 ? 18.607 5.078 -31.363 1.00 98.06 209 THR A N 1
ATOM 1667 C CA . THR A 1 209 ? 17.957 5.854 -30.281 1.00 98.06 209 THR A CA 1
ATOM 1668 C C . THR A 1 209 ? 18.331 5.313 -28.901 1.00 98.06 209 THR A C 1
ATOM 1670 O O . THR A 1 209 ? 18.502 4.111 -28.734 1.00 98.06 209 THR A O 1
ATOM 1673 N N . ILE A 1 210 ? 18.442 6.192 -27.904 1.00 98.44 210 ILE A N 1
ATOM 1674 C CA . ILE A 1 210 ? 18.604 5.849 -26.485 1.00 98.44 210 ILE A CA 1
ATOM 1675 C C . ILE A 1 210 ? 17.378 6.320 -25.720 1.00 98.44 210 ILE A C 1
ATOM 1677 O O . ILE A 1 210 ? 17.000 7.487 -25.819 1.00 98.44 210 ILE A O 1
ATOM 1681 N N . PHE A 1 211 ? 16.813 5.447 -24.894 1.00 98.31 211 PHE A N 1
ATOM 1682 C CA . PHE A 1 211 ? 15.903 5.838 -23.825 1.00 98.31 211 PHE A CA 1
ATOM 1683 C C . PHE A 1 211 ? 16.706 5.949 -22.537 1.00 98.31 211 PHE A C 1
ATOM 1685 O O . PHE A 1 211 ? 17.227 4.955 -22.039 1.00 98.31 211 PHE A O 1
ATOM 1692 N N . GLN A 1 212 ? 16.825 7.160 -22.010 1.00 98.56 212 GLN A N 1
ATOM 1693 C CA . GLN A 1 212 ? 17.455 7.444 -20.728 1.00 98.56 212 GLN A CA 1
ATOM 1694 C C . GLN A 1 212 ? 16.358 7.645 -19.684 1.00 98.56 212 GLN A C 1
ATOM 1696 O O . GLN A 1 212 ? 15.590 8.596 -19.794 1.00 98.56 212 GLN A O 1
ATOM 1701 N N . TYR A 1 213 ? 16.298 6.795 -18.665 1.00 98.38 213 TYR A N 1
ATOM 1702 C CA . TYR A 1 213 ? 15.352 6.907 -17.558 1.00 98.38 213 TYR A CA 1
ATOM 1703 C C . TYR A 1 213 ? 16.046 7.546 -16.356 1.00 98.38 213 TYR A C 1
ATOM 1705 O O . TYR A 1 2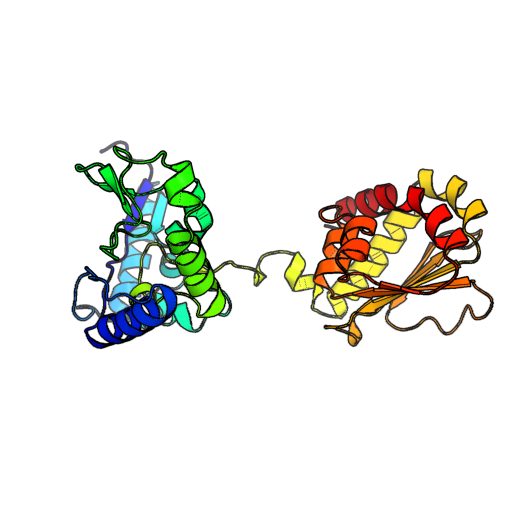13 ? 16.926 6.942 -15.745 1.00 98.38 213 TYR A O 1
ATOM 1713 N N . ASN A 1 214 ? 15.646 8.771 -16.030 1.00 98.38 214 ASN A N 1
ATOM 1714 C CA . ASN A 1 214 ? 16.118 9.526 -14.876 1.00 98.38 214 ASN A CA 1
ATOM 1715 C C . ASN A 1 214 ? 15.047 9.475 -13.785 1.00 98.38 214 ASN A C 1
ATOM 1717 O O . ASN A 1 214 ? 13.982 10.078 -13.935 1.00 98.38 214 ASN A O 1
ATOM 1721 N N . LEU A 1 215 ? 15.330 8.755 -12.703 1.00 97.88 215 LEU A N 1
ATOM 1722 C CA . LEU A 1 215 ? 14.378 8.585 -11.610 1.00 97.88 215 LEU A CA 1
ATOM 1723 C C . LEU A 1 215 ? 14.492 9.745 -10.613 1.00 97.88 215 LEU A C 1
ATOM 1725 O O . LEU A 1 215 ? 15.593 10.051 -10.155 1.00 97.88 215 LEU A O 1
ATOM 1729 N N . ASN A 1 216 ? 13.380 10.419 -10.307 1.00 96.19 216 ASN A N 1
ATOM 1730 C CA . ASN A 1 216 ? 13.409 11.642 -9.491 1.00 96.19 216 ASN A CA 1
ATOM 1731 C C . ASN A 1 216 ? 13.677 11.359 -8.004 1.00 96.19 216 ASN A C 1
ATOM 1733 O O . ASN A 1 216 ? 14.377 12.125 -7.344 1.00 96.19 216 ASN A O 1
ATOM 1737 N N . ASP A 1 217 ? 13.079 10.291 -7.483 1.00 93.69 217 ASP A N 1
ATOM 1738 C CA . ASP A 1 217 ? 13.113 9.857 -6.083 1.00 93.69 217 ASP A CA 1
ATOM 1739 C C . ASP A 1 217 ? 14.285 8.909 -5.783 1.00 93.69 217 ASP A C 1
ATOM 1741 O O . ASP A 1 217 ? 14.757 8.866 -4.648 1.00 93.69 217 ASP A O 1
ATOM 1745 N N . HIS A 1 218 ? 14.798 8.227 -6.812 1.00 95.12 218 HIS A N 1
ATOM 1746 C CA . HIS A 1 218 ? 15.909 7.273 -6.733 1.00 95.12 218 HIS A CA 1
ATOM 1747 C C . HIS A 1 218 ? 16.943 7.479 -7.856 1.00 95.12 218 HIS A C 1
ATOM 1749 O O . HIS A 1 218 ? 17.119 6.610 -8.719 1.00 95.12 218 HIS A O 1
ATOM 1755 N N . PRO A 1 219 ? 17.651 8.623 -7.904 1.00 97.12 219 PRO A N 1
ATOM 1756 C CA . PRO A 1 219 ? 18.563 8.946 -9.004 1.00 97.12 219 PRO A CA 1
ATOM 1757 C C . PRO A 1 219 ? 19.676 7.905 -9.206 1.00 97.12 219 PRO A C 1
ATOM 1759 O O . PRO A 1 219 ? 20.109 7.683 -10.338 1.00 97.12 219 PRO A O 1
ATOM 1762 N N . GLU A 1 220 ? 20.108 7.221 -8.146 1.00 96.50 220 GLU A N 1
ATOM 1763 C CA . GLU A 1 220 ? 21.079 6.121 -8.166 1.00 96.50 220 GLU A CA 1
ATOM 1764 C C . GLU A 1 220 ? 20.607 4.861 -8.909 1.00 96.50 220 GLU A C 1
ATOM 1766 O O . GLU A 1 220 ? 21.445 4.025 -9.269 1.00 96.50 220 GLU A O 1
ATOM 1771 N N . LEU A 1 221 ? 19.294 4.742 -9.131 1.00 97.38 221 LEU A N 1
ATOM 1772 C CA . LEU A 1 221 ? 18.623 3.671 -9.869 1.00 97.38 221 LEU A CA 1
ATOM 1773 C C . LEU A 1 221 ? 18.286 4.075 -11.317 1.00 97.38 221 LEU A C 1
ATOM 1775 O O . LEU A 1 221 ? 17.673 3.298 -12.046 1.00 97.38 221 LEU A O 1
ATOM 1779 N N . SER A 1 222 ? 18.692 5.267 -11.767 1.00 98.12 222 SER A N 1
ATOM 1780 C CA . SER A 1 222 ? 18.561 5.669 -13.176 1.00 98.12 222 SER A CA 1
ATOM 1781 C C . SER A 1 222 ? 19.273 4.672 -14.096 1.00 98.12 222 SER A C 1
ATOM 1783 O O . SER A 1 222 ? 20.272 4.065 -13.707 1.00 98.12 222 SER A O 1
ATOM 1785 N N . PHE A 1 223 ? 18.770 4.495 -15.313 1.00 98.50 223 PHE A N 1
ATOM 1786 C CA . PHE A 1 223 ? 19.261 3.494 -16.265 1.00 98.50 223 PHE A CA 1
ATOM 1787 C C . PHE A 1 223 ? 18.931 3.911 -17.700 1.00 98.50 223 PHE A C 1
ATOM 1789 O O . PHE A 1 223 ? 18.246 4.909 -17.935 1.00 98.50 223 PHE A O 1
ATOM 1796 N N . TRP A 1 224 ? 19.411 3.155 -18.680 1.00 98.56 224 TRP A N 1
ATOM 1797 C CA . TRP A 1 224 ? 19.168 3.429 -20.089 1.00 98.56 224 TRP A CA 1
ATOM 1798 C C . TRP A 1 224 ? 18.993 2.152 -20.909 1.00 98.56 224 TRP A C 1
ATOM 1800 O O . TRP A 1 224 ? 19.533 1.104 -20.561 1.00 98.56 224 TRP A O 1
ATOM 1810 N N . HIS A 1 225 ? 18.279 2.275 -22.030 1.00 98.19 225 HIS A N 1
ATOM 1811 C CA . HIS A 1 225 ? 18.228 1.285 -23.106 1.00 98.19 225 HIS A CA 1
ATOM 1812 C C . HIS A 1 225 ? 18.653 1.936 -24.427 1.00 98.19 225 HIS A C 1
ATOM 1814 O O . HIS A 1 225 ? 18.110 2.971 -24.807 1.00 98.19 225 HIS A O 1
ATOM 1820 N N . ALA A 1 226 ? 19.613 1.344 -25.132 1.00 98.06 226 ALA A N 1
ATOM 1821 C CA . ALA A 1 226 ? 20.032 1.756 -26.467 1.00 98.06 226 ALA A CA 1
ATOM 1822 C C . ALA A 1 226 ? 19.473 0.786 -27.510 1.00 98.06 226 ALA A C 1
ATOM 1824 O O . ALA A 1 226 ? 19.561 -0.430 -27.343 1.00 98.06 226 ALA A O 1
ATOM 1825 N N . PHE A 1 227 ? 18.926 1.340 -28.587 1.00 97.62 227 PHE A N 1
ATOM 1826 C CA . PHE A 1 227 ? 18.315 0.622 -29.698 1.00 97.62 227 PH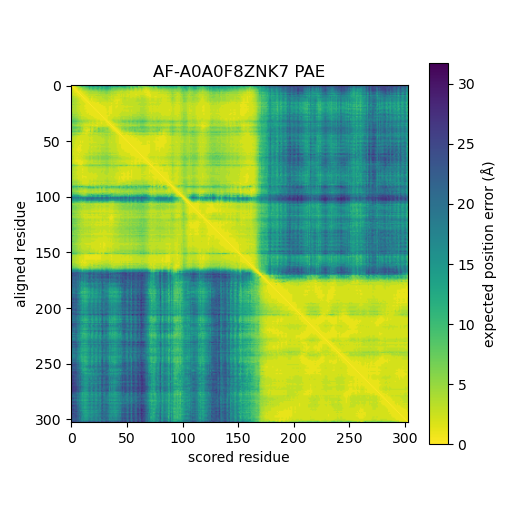E A CA 1
ATOM 1827 C C . PHE A 1 227 ? 19.145 0.873 -30.954 1.00 97.62 227 PHE A C 1
ATOM 1829 O O . PHE A 1 227 ? 19.251 2.013 -31.421 1.00 97.62 227 PHE A O 1
ATOM 1836 N N . ASP A 1 228 ? 19.733 -0.190 -31.494 1.00 96.44 228 ASP A N 1
ATOM 1837 C CA . ASP A 1 228 ? 20.502 -0.166 -32.733 1.00 96.44 228 ASP A CA 1
ATOM 1838 C C . ASP A 1 228 ? 20.203 -1.395 -33.604 1.00 96.44 228 ASP A C 1
ATOM 1840 O O . ASP A 1 228 ? 19.460 -2.294 -33.210 1.00 96.44 228 ASP A O 1
ATOM 1844 N N . LYS A 1 229 ? 20.820 -1.447 -34.787 1.00 95.06 229 LYS A N 1
ATOM 1845 C CA . LYS A 1 229 ? 20.629 -2.523 -35.774 1.00 95.06 229 LYS A CA 1
ATOM 1846 C C . LYS A 1 229 ? 20.949 -3.927 -35.275 1.00 95.06 229 LYS A C 1
ATOM 1848 O O . LYS A 1 229 ? 20.582 -4.902 -35.925 1.00 95.06 229 LYS A O 1
ATOM 1853 N N . ASN A 1 230 ? 21.698 -4.043 -34.182 1.00 94.56 230 ASN A N 1
ATOM 1854 C CA . ASN A 1 230 ? 22.065 -5.317 -33.581 1.00 94.56 230 ASN A CA 1
ATOM 1855 C C . ASN A 1 230 ? 21.125 -5.699 -32.433 1.00 94.56 230 ASN A C 1
ATOM 1857 O O . ASN A 1 230 ? 21.224 -6.820 -31.940 1.00 94.56 230 ASN A O 1
ATOM 1861 N N . GLY A 1 231 ? 20.221 -4.814 -32.001 1.00 95.19 231 GLY A N 1
ATOM 1862 C CA . GLY A 1 231 ? 19.269 -5.112 -30.943 1.00 95.19 231 GLY A CA 1
ATOM 1863 C C . GLY A 1 231 ? 19.118 -4.021 -29.893 1.00 95.19 231 GLY A C 1
ATOM 1864 O O . GLY A 1 231 ? 19.180 -2.824 -30.172 1.00 95.19 231 GLY A O 1
ATOM 1865 N N . ILE A 1 232 ? 18.886 -4.482 -28.664 1.00 97.38 232 ILE A N 1
ATOM 1866 C CA . ILE A 1 232 ? 18.687 -3.648 -27.485 1.00 97.38 232 ILE A CA 1
ATOM 1867 C C . ILE A 1 232 ? 19.845 -3.922 -26.531 1.00 97.38 232 ILE A C 1
ATOM 1869 O O . ILE A 1 232 ? 20.182 -5.075 -26.267 1.00 97.38 232 ILE A O 1
ATOM 1873 N N . ARG A 1 233 ? 20.452 -2.857 -26.016 1.00 97.31 233 ARG A N 1
ATOM 1874 C CA . ARG A 1 233 ? 21.452 -2.896 -24.943 1.00 97.31 233 ARG A CA 1
ATOM 1875 C C . ARG A 1 233 ? 20.944 -2.071 -23.773 1.00 97.31 233 ARG A C 1
ATOM 1877 O O . ARG A 1 233 ? 20.204 -1.117 -23.987 1.00 97.31 233 ARG A O 1
ATOM 1884 N N . GLY A 1 234 ? 21.356 -2.405 -22.559 1.00 97.12 234 GLY A N 1
ATOM 1885 C CA . GLY A 1 234 ? 20.911 -1.720 -21.353 1.00 97.12 234 GLY A CA 1
ATOM 1886 C C . GLY A 1 234 ? 22.044 -1.537 -20.361 1.00 97.12 234 GLY A C 1
ATOM 1887 O O . GLY A 1 234 ? 23.023 -2.283 -20.381 1.00 97.12 234 GLY A O 1
ATOM 1888 N N . GLY A 1 235 ? 21.914 -0.533 -19.502 1.00 97.38 235 GLY A N 1
ATOM 1889 C CA . GLY A 1 235 ? 22.895 -0.263 -18.463 1.00 97.38 235 GLY A CA 1
ATOM 1890 C C . GLY A 1 235 ? 22.379 0.696 -17.401 1.00 97.38 235 GLY A C 1
ATOM 1891 O O . GLY A 1 235 ? 21.416 1.429 -17.609 1.00 97.38 235 GLY A O 1
ATOM 1892 N N . MET A 1 236 ? 23.045 0.691 -16.251 1.00 98.06 236 MET A N 1
ATOM 1893 C CA . MET A 1 236 ? 22.756 1.601 -15.144 1.00 98.06 236 MET A CA 1
ATOM 1894 C C . MET A 1 236 ? 23.385 2.985 -15.369 1.00 98.06 236 MET A C 1
ATOM 1896 O O . MET A 1 236 ? 24.419 3.119 -16.023 1.00 98.06 236 MET A O 1
ATOM 1900 N N . GLY A 1 237 ? 22.793 4.014 -14.765 1.00 97.38 237 GLY A N 1
ATOM 1901 C CA . GLY A 1 237 ? 23.262 5.397 -14.789 1.00 97.38 237 GLY A CA 1
ATOM 1902 C C . GLY A 1 237 ? 22.953 6.135 -16.092 1.00 97.38 237 GLY A C 1
ATOM 1903 O O . GLY A 1 237 ? 21.913 5.927 -16.716 1.00 97.38 237 GLY A O 1
ATOM 1904 N N . GLU A 1 238 ? 23.855 7.034 -16.485 1.00 97.06 238 GLU A N 1
ATOM 1905 C CA . GLU A 1 238 ? 23.773 7.785 -17.739 1.00 97.06 238 GLU A CA 1
ATOM 1906 C C . GLU A 1 238 ? 24.592 7.101 -18.843 1.00 97.06 238 GLU A C 1
ATOM 1908 O O . GLU A 1 238 ? 25.754 6.745 -18.631 1.00 97.06 238 GLU A O 1
ATOM 1913 N N . ASN A 1 239 ? 24.021 6.960 -20.044 1.00 96.56 239 ASN A N 1
ATOM 1914 C CA . ASN A 1 239 ? 24.800 6.521 -21.203 1.00 96.56 239 ASN A CA 1
ATOM 1915 C C . ASN A 1 239 ? 25.773 7.634 -21.640 1.00 96.56 239 ASN A C 1
ATOM 1917 O O . ASN A 1 239 ? 25.349 8.751 -21.953 1.00 96.56 239 ASN A O 1
ATOM 1921 N N . THR A 1 240 ? 27.071 7.313 -21.681 1.00 94.12 240 THR A N 1
ATOM 1922 C CA . THR A 1 240 ? 28.148 8.233 -22.102 1.00 94.12 240 THR A CA 1
ATOM 1923 C C . THR A 1 240 ? 28.901 7.769 -23.356 1.00 94.12 240 THR A C 1
ATOM 1925 O O . THR A 1 240 ? 29.754 8.501 -23.871 1.00 94.12 240 THR A O 1
ATOM 1928 N N . GLU A 1 241 ? 28.580 6.574 -23.854 1.00 94.19 241 GLU A N 1
ATOM 1929 C CA . GLU A 1 241 ? 29.296 5.892 -24.936 1.00 94.19 241 GLU A CA 1
ATOM 1930 C C . GLU A 1 241 ? 28.685 6.206 -26.311 1.00 94.19 241 GLU A C 1
ATOM 1932 O O . GLU A 1 241 ? 29.408 6.514 -27.259 1.00 94.19 241 GLU A O 1
ATOM 1937 N N . ASP A 1 242 ? 27.355 6.220 -26.410 1.00 95.62 242 ASP A N 1
ATOM 1938 C CA . ASP A 1 242 ? 26.594 6.286 -27.662 1.00 95.62 242 ASP A CA 1
ATOM 1939 C C . ASP A 1 242 ? 26.201 7.747 -28.012 1.00 95.62 242 ASP A C 1
ATOM 1941 O O . ASP A 1 242 ? 25.031 8.096 -28.168 1.00 95.62 242 ASP A O 1
ATOM 1945 N N . LYS A 1 243 ? 27.191 8.644 -28.123 1.00 95.12 243 LYS A N 1
ATOM 1946 C CA . LYS A 1 243 ? 26.977 10.109 -28.245 1.00 95.12 243 LYS A CA 1
ATOM 1947 C C . LYS A 1 243 ? 26.195 10.566 -29.481 1.00 95.12 243 LYS A C 1
ATOM 1949 O O . LYS A 1 243 ? 25.600 11.640 -29.447 1.00 95.12 243 LYS A O 1
ATOM 1954 N N . ASP A 1 244 ? 26.219 9.777 -30.550 1.00 96.88 244 ASP A N 1
ATOM 1955 C CA . ASP A 1 244 ? 25.572 10.113 -31.823 1.00 96.88 244 ASP A CA 1
ATOM 1956 C C . ASP A 1 244 ? 24.116 9.616 -31.905 1.00 96.88 244 ASP A C 1
ATOM 1958 O O . ASP A 1 244 ? 23.438 9.837 -32.910 1.00 96.88 244 ASP A O 1
ATOM 1962 N N . PHE A 1 245 ? 23.617 8.930 -30.872 1.00 97.56 245 PHE A N 1
ATOM 1963 C CA . PHE A 1 245 ? 22.249 8.418 -30.845 1.00 97.56 245 PHE A CA 1
ATOM 1964 C C . PHE A 1 245 ? 21.264 9.530 -30.478 1.00 97.56 245 PHE A C 1
ATOM 1966 O O . PHE A 1 245 ? 21.553 10.419 -29.674 1.00 97.56 245 PHE A O 1
ATOM 1973 N N . ILE A 1 246 ? 20.045 9.444 -31.014 1.00 97.31 246 ILE A N 1
ATOM 1974 C CA . ILE A 1 246 ? 18.955 10.325 -30.591 1.00 97.31 246 ILE A CA 1
ATOM 1975 C C . ILE A 1 246 ? 18.579 9.952 -29.154 1.00 97.31 246 ILE A C 1
ATOM 1977 O O . ILE A 1 246 ? 18.197 8.816 -28.889 1.00 97.31 246 ILE A O 1
ATOM 1981 N N . LYS A 1 247 ? 18.686 10.894 -28.213 1.00 98.00 247 LYS A N 1
ATOM 1982 C CA . LYS A 1 247 ? 18.385 10.652 -26.794 1.00 98.00 247 LYS A CA 1
ATOM 1983 C C . LYS A 1 247 ? 16.956 11.096 -26.467 1.00 98.00 247 LYS A C 1
ATOM 1985 O O . LYS A 1 247 ? 16.617 12.265 -26.647 1.00 98.00 247 LYS A O 1
ATOM 1990 N N . LEU A 1 248 ? 16.142 10.167 -25.972 1.00 98.12 248 LEU A N 1
ATOM 1991 C CA . LEU A 1 248 ? 14.848 10.425 -25.340 1.00 98.12 248 LEU A CA 1
ATOM 1992 C C . LEU A 1 248 ? 15.026 10.277 -23.827 1.00 98.12 248 LEU A C 1
ATOM 1994 O O . LEU A 1 248 ? 15.432 9.221 -23.346 1.00 98.12 248 LEU A O 1
ATOM 1998 N N . ILE A 1 249 ? 14.786 11.347 -23.073 1.00 98.31 249 ILE A N 1
ATOM 1999 C CA . ILE A 1 249 ? 14.991 11.390 -21.623 1.00 98.31 249 ILE A CA 1
ATOM 2000 C C . ILE A 1 249 ? 13.633 11.306 -20.937 1.00 98.31 249 ILE A C 1
ATOM 2002 O O . ILE A 1 249 ? 12.835 12.236 -21.005 1.00 98.31 249 ILE A O 1
ATOM 2006 N N . HIS A 1 250 ? 13.394 10.199 -20.253 1.00 98.31 250 HIS A N 1
ATOM 2007 C CA . HIS A 1 250 ? 12.204 9.919 -19.469 1.00 98.31 250 HIS A CA 1
ATOM 2008 C C . HIS A 1 250 ? 12.479 10.281 -18.005 1.00 98.31 250 HIS A C 1
ATOM 2010 O O . HIS A 1 250 ? 13.460 9.813 -17.433 1.00 98.31 250 HIS A O 1
ATOM 2016 N N . LYS A 1 251 ? 11.635 11.114 -17.393 1.00 98.44 251 LYS A N 1
ATOM 2017 C CA . LYS A 1 251 ? 11.758 11.573 -16.002 1.00 98.44 251 LYS A CA 1
ATOM 2018 C C . LYS A 1 251 ? 10.485 11.263 -15.233 1.00 98.44 251 LYS A C 1
ATOM 2020 O O . LYS A 1 251 ? 9.413 11.741 -15.613 1.00 98.44 251 LYS A O 1
ATOM 2025 N N . ALA A 1 252 ? 10.605 10.482 -14.168 1.00 98.06 252 ALA A N 1
ATOM 2026 C CA . ALA A 1 252 ? 9.502 10.123 -13.282 1.00 98.06 252 ALA A CA 1
ATOM 2027 C C . ALA A 1 252 ? 10.020 9.478 -11.996 1.00 98.06 252 ALA A C 1
ATOM 2029 O O . ALA A 1 252 ? 11.208 9.196 -11.878 1.00 98.06 252 ALA A O 1
ATOM 2030 N N . ASP A 1 253 ? 9.126 9.230 -11.052 1.00 97.19 253 ASP A N 1
ATOM 2031 C CA . ASP A 1 253 ? 9.443 8.478 -9.840 1.00 97.19 253 ASP A CA 1
ATOM 2032 C C . ASP A 1 253 ? 9.560 6.978 -10.172 1.00 97.19 253 ASP A C 1
ATOM 2034 O O . ASP A 1 253 ? 8.946 6.499 -11.137 1.00 97.19 253 ASP A O 1
ATOM 2038 N N . PHE A 1 254 ? 10.331 6.229 -9.380 1.00 95.50 254 PHE A N 1
ATOM 2039 C CA . PHE A 1 254 ? 10.590 4.798 -9.575 1.00 95.50 254 PHE A CA 1
ATOM 2040 C C . PHE A 1 254 ? 9.294 4.005 -9.793 1.00 95.50 254 PHE A C 1
ATOM 2042 O O . PHE A 1 254 ? 9.164 3.266 -10.771 1.00 95.50 254 PHE A O 1
ATOM 2049 N N . GLU A 1 255 ? 8.293 4.234 -8.940 1.00 91.50 255 GLU A N 1
ATOM 2050 C CA . GLU A 1 255 ? 7.008 3.532 -9.004 1.00 91.50 255 GLU A CA 1
ATOM 2051 C C . GLU A 1 255 ? 6.233 3.797 -10.301 1.00 91.50 255 GLU A C 1
ATOM 2053 O O . GLU A 1 255 ? 5.560 2.903 -10.814 1.00 91.50 255 GLU A O 1
ATOM 2058 N N . VAL A 1 256 ? 6.334 5.003 -10.866 1.00 95.06 256 VAL A N 1
ATOM 2059 C CA . VAL A 1 256 ? 5.679 5.330 -12.142 1.00 95.06 256 VAL A CA 1
ATOM 2060 C C . VAL A 1 256 ? 6.348 4.564 -13.281 1.00 95.06 256 VAL A C 1
ATOM 2062 O O . VAL A 1 256 ? 5.663 3.969 -14.112 1.00 95.06 256 VAL A O 1
ATOM 2065 N N . VAL A 1 257 ? 7.685 4.531 -13.311 1.00 96.88 257 VAL A N 1
ATOM 2066 C CA . VAL A 1 257 ? 8.434 3.774 -14.327 1.00 96.88 257 VAL A CA 1
ATOM 2067 C C . VAL A 1 257 ? 8.139 2.281 -14.213 1.00 96.88 257 VAL A C 1
ATOM 2069 O O . VAL A 1 257 ? 7.835 1.646 -15.222 1.00 96.88 257 VAL A O 1
ATOM 2072 N N . ARG A 1 258 ? 8.141 1.731 -12.995 1.00 94.56 258 ARG A N 1
ATOM 2073 C CA . ARG A 1 258 ? 7.812 0.325 -12.741 1.00 94.56 258 ARG A CA 1
ATOM 2074 C C . ARG A 1 258 ? 6.420 -0.041 -13.258 1.00 94.56 258 ARG A C 1
ATOM 2076 O O . ARG A 1 258 ? 6.295 -1.009 -14.003 1.00 94.56 258 ARG A O 1
ATOM 2083 N N . LYS A 1 259 ? 5.394 0.755 -12.937 1.00 92.31 259 LYS A N 1
ATOM 2084 C CA . LYS A 1 259 ? 4.009 0.517 -13.388 1.00 92.31 259 LYS A CA 1
ATOM 2085 C C . LYS A 1 259 ? 3.827 0.646 -14.894 1.00 92.31 259 LYS A C 1
ATOM 2087 O O . LYS A 1 259 ? 2.998 -0.046 -15.477 1.00 92.31 259 LYS A O 1
ATOM 2092 N N . ILE A 1 260 ? 4.598 1.519 -15.542 1.00 95.81 260 ILE A N 1
ATOM 2093 C CA . ILE A 1 260 ? 4.631 1.591 -17.007 1.00 95.81 260 ILE A CA 1
ATOM 2094 C C . ILE A 1 260 ? 5.221 0.301 -17.586 1.00 95.81 260 ILE A C 1
ATOM 2096 O O . ILE A 1 260 ? 4.700 -0.222 -18.568 1.00 95.81 260 ILE A O 1
ATOM 2100 N N . PHE A 1 261 ? 6.277 -0.235 -16.971 1.00 95.25 261 PHE A N 1
ATOM 2101 C CA . PHE A 1 261 ? 6.939 -1.453 -17.439 1.00 95.25 261 PHE A CA 1
ATOM 2102 C C . PHE A 1 261 ? 6.063 -2.693 -17.220 1.00 95.25 261 PHE A C 1
ATOM 2104 O O . PHE A 1 261 ? 6.050 -3.563 -18.084 1.00 95.25 261 PHE A O 1
ATOM 2111 N N . SER A 1 262 ? 5.300 -2.752 -16.123 1.00 93.38 262 SER A N 1
ATOM 2112 C CA . SER A 1 262 ? 4.344 -3.836 -15.850 1.00 93.38 262 SER A CA 1
ATOM 2113 C C . SER A 1 262 ? 3.028 -3.721 -16.625 1.00 93.38 262 SER A C 1
ATOM 2115 O O . SER A 1 262 ? 2.242 -4.664 -16.654 1.00 93.38 262 SER A O 1
ATOM 2117 N N . GLY A 1 263 ? 2.769 -2.577 -17.264 1.00 92.69 263 GLY A N 1
ATOM 2118 C CA . GLY A 1 263 ? 1.515 -2.310 -17.969 1.00 92.69 263 GLY A CA 1
ATOM 2119 C C . GLY A 1 263 ? 0.351 -1.897 -17.060 1.00 92.69 263 GLY A C 1
ATOM 2120 O O . GLY A 1 263 ? -0.745 -1.650 -17.560 1.00 92.69 263 GLY A O 1
ATOM 2121 N N . GLU A 1 264 ? 0.572 -1.760 -15.748 1.00 90.06 264 GLU A N 1
ATOM 2122 C CA . GLU A 1 264 ? -0.404 -1.215 -14.791 1.00 90.06 264 GLU A CA 1
ATOM 2123 C C . GLU A 1 264 ? -0.731 0.263 -15.042 1.00 90.06 264 GLU A C 1
ATOM 2125 O O . GLU A 1 264 ? -1.784 0.750 -14.623 1.00 90.06 264 GLU A O 1
ATOM 2130 N N . GLN A 1 265 ? 0.168 0.991 -15.711 1.00 92.12 265 GLN A N 1
ATOM 2131 C CA . GLN A 1 265 ? -0.003 2.402 -16.029 1.00 92.12 265 GLN A CA 1
ATOM 2132 C C . GLN A 1 265 ? 0.348 2.704 -17.487 1.00 92.12 265 GLN A C 1
ATOM 2134 O O . GLN A 1 265 ? 1.420 2.365 -17.978 1.00 92.12 265 GLN A O 1
ATOM 2139 N N . ASN A 1 266 ? -0.541 3.416 -18.183 1.00 94.38 266 ASN A N 1
ATOM 2140 C CA . ASN A 1 266 ? -0.272 3.879 -19.539 1.00 94.38 266 ASN A CA 1
ATOM 2141 C C . ASN A 1 266 ? 0.671 5.106 -19.511 1.00 94.38 266 ASN A C 1
ATOM 2143 O O . ASN A 1 266 ? 0.354 6.094 -18.840 1.00 94.38 266 ASN A O 1
ATOM 2147 N N . PRO A 1 267 ? 1.797 5.107 -20.253 1.00 95.06 267 PRO A N 1
ATOM 2148 C CA . PRO A 1 267 ? 2.750 6.219 -20.227 1.00 95.06 267 PRO A CA 1
ATOM 2149 C C . PRO A 1 267 ? 2.172 7.528 -20.784 1.00 95.06 267 PRO A C 1
ATOM 2151 O O . PRO A 1 267 ? 2.537 8.600 -20.310 1.00 95.06 267 PRO A O 1
ATOM 2154 N N . ILE A 1 268 ? 1.237 7.470 -21.740 1.00 92.19 268 ILE A N 1
ATOM 2155 C CA . ILE A 1 268 ? 0.580 8.661 -22.302 1.00 92.19 268 ILE A CA 1
ATOM 2156 C C . ILE A 1 268 ? -0.314 9.310 -21.242 1.00 92.19 268 ILE A C 1
ATOM 2158 O O . ILE A 1 268 ? -0.261 10.522 -21.045 1.00 92.19 268 ILE A O 1
ATOM 2162 N N . GLU A 1 269 ? -1.096 8.506 -20.517 1.00 91.75 269 GLU A N 1
ATOM 2163 C CA . GLU A 1 269 ? -1.935 8.993 -19.415 1.00 91.75 269 GLU A CA 1
ATOM 2164 C C . GLU A 1 269 ? -1.083 9.567 -18.275 1.00 91.75 269 GLU A C 1
ATOM 2166 O O . GLU A 1 269 ? -1.404 10.627 -17.738 1.00 91.75 269 GLU A O 1
ATOM 2171 N N . ALA A 1 270 ? 0.042 8.920 -17.951 1.00 92.19 270 ALA A N 1
ATOM 2172 C CA . ALA A 1 270 ? 1.000 9.412 -16.963 1.00 92.19 270 ALA A CA 1
ATOM 2173 C C . ALA A 1 270 ? 1.618 10.763 -17.377 1.00 92.19 270 ALA A C 1
ATOM 2175 O O . ALA A 1 270 ? 1.756 11.663 -16.542 1.00 92.19 270 ALA A O 1
ATOM 2176 N N . THR A 1 271 ? 1.921 10.948 -18.668 1.00 94.44 271 THR A N 1
ATOM 2177 C CA . THR A 1 271 ? 2.367 12.240 -19.209 1.00 94.44 271 THR A CA 1
ATOM 2178 C C . THR A 1 271 ? 1.277 13.297 -19.146 1.00 94.44 271 THR A C 1
ATOM 2180 O O . THR A 1 271 ? 1.541 14.411 -18.697 1.00 94.44 271 THR A O 1
ATOM 2183 N N . MET A 1 272 ? 0.040 12.964 -19.519 1.00 90.06 272 MET A N 1
ATOM 2184 C CA . MET A 1 272 ? -1.095 13.888 -19.409 1.00 90.06 272 MET A CA 1
ATOM 2185 C C . MET A 1 272 ? -1.370 14.309 -17.959 1.00 90.06 272 MET A C 1
ATOM 2187 O O . MET A 1 272 ? -1.782 15.442 -17.716 1.00 90.06 272 MET A O 1
ATOM 2191 N N . ALA A 1 273 ? -1.116 13.419 -16.997 1.00 92.19 273 ALA A N 1
ATOM 2192 C CA . ALA A 1 273 ? -1.221 13.699 -15.568 1.00 92.19 273 ALA A CA 1
ATOM 2193 C C . ALA A 1 273 ? -0.025 14.491 -14.999 1.00 92.19 273 ALA A C 1
ATOM 2195 O O . ALA A 1 273 ? -0.070 14.902 -13.841 1.00 92.19 273 ALA A O 1
ATOM 2196 N N . GLY A 1 274 ? 1.032 14.719 -15.787 1.00 94.12 274 GLY A N 1
ATOM 2197 C CA . GLY A 1 274 ? 2.220 15.468 -15.370 1.00 94.12 274 GLY A CA 1
ATOM 2198 C C . GLY A 1 274 ? 3.157 14.712 -14.423 1.00 94.12 274 GLY A C 1
ATOM 2199 O O . GLY A 1 274 ? 4.025 15.333 -13.820 1.00 94.12 274 GLY A O 1
ATOM 2200 N N . ILE A 1 275 ? 2.993 13.392 -14.293 1.00 95.44 275 ILE A N 1
ATOM 2201 C CA . ILE A 1 275 ? 3.820 12.527 -13.429 1.00 95.44 275 ILE A CA 1
ATOM 2202 C C . ILE A 1 275 ? 4.862 11.715 -14.215 1.00 95.44 275 ILE A C 1
ATOM 2204 O O . ILE A 1 275 ? 5.659 10.997 -13.621 1.00 95.44 275 ILE A O 1
ATOM 2208 N N . TYR A 1 276 ? 4.860 11.828 -15.548 1.00 97.88 276 TYR A N 1
ATOM 2209 C CA . TYR A 1 276 ? 5.834 11.204 -16.442 1.00 97.88 276 TYR A CA 1
ATOM 2210 C C . TYR A 1 276 ? 6.226 12.170 -17.564 1.00 97.88 276 TYR A C 1
ATOM 2212 O O . TYR A 1 276 ? 5.424 12.466 -18.451 1.00 97.88 276 TYR A O 1
ATOM 2220 N N . VAL A 1 277 ? 7.450 12.689 -17.535 1.00 97.81 277 VAL A N 1
ATOM 2221 C CA . VAL A 1 277 ? 7.929 13.685 -18.505 1.00 97.81 277 VAL A CA 1
ATOM 2222 C C . VAL A 1 277 ? 8.882 13.021 -19.489 1.00 97.81 277 VAL A C 1
ATOM 2224 O O . VAL A 1 277 ? 9.775 12.289 -19.076 1.00 97.81 277 VAL A O 1
ATOM 2227 N N . VAL A 1 278 ? 8.719 13.294 -20.785 1.00 97.62 278 VAL A N 1
ATOM 2228 C CA . VAL A 1 278 ? 9.658 12.843 -21.820 1.00 97.62 278 VAL A CA 1
ATOM 2229 C C . VAL A 1 278 ? 10.211 14.051 -22.569 1.00 97.62 278 VAL A C 1
ATOM 2231 O O . VAL A 1 278 ? 9.454 14.896 -23.043 1.00 97.62 278 VAL A O 1
ATOM 2234 N N . GLU A 1 279 ? 11.534 14.133 -22.669 1.00 98.00 279 GLU A N 1
ATOM 2235 C CA . GLU A 1 279 ? 12.270 15.167 -23.401 1.00 98.00 279 GLU A CA 1
ATOM 2236 C C . GLU A 1 279 ? 13.010 14.533 -24.585 1.00 98.00 279 GLU A C 1
ATOM 2238 O O . GLU A 1 279 ? 13.572 13.449 -24.454 1.00 98.00 279 GLU A O 1
ATOM 2243 N N . GLY A 1 280 ? 13.045 15.205 -25.737 1.00 96.56 280 GLY A N 1
ATOM 2244 C CA . GLY A 1 280 ? 13.755 14.728 -26.928 1.00 96.56 280 GLY A CA 1
ATOM 2245 C C . GLY A 1 280 ? 12.934 14.868 -28.209 1.00 96.56 280 GLY A C 1
ATOM 2246 O O . GLY A 1 280 ? 12.033 15.703 -28.301 1.00 96.56 280 GLY A O 1
ATOM 2247 N N . ASP A 1 281 ? 13.261 14.059 -29.217 1.00 96.31 281 ASP A N 1
ATOM 2248 C CA . ASP A 1 281 ? 12.544 14.035 -30.493 1.00 96.31 281 ASP A CA 1
ATOM 2249 C C . ASP A 1 281 ? 11.195 13.308 -30.350 1.00 96.31 281 ASP A C 1
ATOM 2251 O O . ASP A 1 281 ? 11.113 12.078 -30.313 1.00 96.31 281 ASP A O 1
ATOM 2255 N N . MET A 1 282 ? 10.111 14.083 -30.307 1.00 93.62 282 MET A N 1
ATOM 2256 C CA . MET A 1 282 ? 8.751 13.552 -30.176 1.00 93.62 282 MET A CA 1
ATOM 2257 C C . MET A 1 282 ? 8.313 12.701 -31.372 1.00 93.62 282 MET A C 1
ATOM 2259 O O . MET A 1 282 ? 7.511 11.785 -31.201 1.00 93.62 282 MET A O 1
ATOM 2263 N N . THR A 1 283 ? 8.836 12.957 -32.574 1.00 93.62 283 THR A N 1
ATOM 2264 C CA . THR A 1 283 ? 8.528 12.131 -33.753 1.00 93.62 283 THR A CA 1
ATOM 2265 C C . THR A 1 283 ? 9.104 10.734 -33.560 1.00 93.62 283 THR A C 1
ATOM 2267 O O . THR A 1 283 ? 8.417 9.738 -33.800 1.00 93.62 283 THR A O 1
ATOM 2270 N N . LYS A 1 284 ? 10.340 10.656 -33.051 1.00 93.19 284 LYS A N 1
ATOM 2271 C CA . LYS A 1 284 ? 10.969 9.385 -32.680 1.00 93.19 284 LYS A CA 1
ATOM 2272 C C . LYS A 1 284 ? 10.250 8.705 -31.524 1.00 93.19 284 LYS A C 1
ATOM 2274 O O . LYS A 1 284 ? 9.989 7.511 -31.627 1.00 93.19 284 LYS A O 1
ATOM 2279 N N . LEU A 1 285 ? 9.846 9.440 -30.487 1.00 93.88 285 LEU A N 1
ATOM 2280 C CA . LEU A 1 285 ? 9.065 8.872 -29.383 1.00 93.88 285 LEU A CA 1
ATOM 2281 C C . LEU A 1 285 ? 7.773 8.205 -29.880 1.00 93.88 285 LEU A C 1
ATOM 2283 O O . LEU A 1 285 ? 7.476 7.077 -29.496 1.00 93.88 285 LEU A O 1
ATOM 2287 N N . MET A 1 286 ? 7.027 8.853 -30.778 1.00 93.50 286 MET A N 1
ATOM 2288 C CA . MET A 1 286 ? 5.788 8.279 -31.315 1.00 93.50 286 MET A CA 1
ATOM 2289 C C . MET A 1 286 ? 6.032 6.995 -32.117 1.00 93.50 286 MET A C 1
ATOM 2291 O O . MET A 1 286 ? 5.243 6.053 -32.007 1.00 93.50 286 MET A O 1
ATOM 2295 N N . ALA A 1 287 ? 7.144 6.912 -32.857 1.00 94.81 287 ALA A N 1
ATOM 2296 C CA . ALA A 1 287 ? 7.551 5.691 -33.556 1.00 94.81 287 ALA A CA 1
ATOM 2297 C C . ALA A 1 287 ? 7.839 4.516 -32.598 1.00 94.81 287 ALA A C 1
ATOM 2299 O O . ALA A 1 287 ? 7.773 3.361 -33.011 1.00 94.81 287 ALA A O 1
ATOM 2300 N N . CYS A 1 288 ? 8.084 4.793 -31.314 1.00 94.25 288 CYS A N 1
ATOM 2301 C CA . CYS A 1 288 ? 8.343 3.787 -30.287 1.00 94.25 288 CYS A CA 1
ATOM 2302 C C . CYS A 1 288 ? 7.069 3.204 -29.659 1.00 94.25 288 CYS A C 1
ATOM 2304 O O . CYS A 1 288 ? 7.160 2.251 -28.896 1.00 94.25 288 CYS A O 1
ATOM 2306 N N . THR A 1 289 ? 5.875 3.719 -29.976 1.00 94.38 289 THR A N 1
ATOM 2307 C CA . THR A 1 289 ? 4.602 3.222 -29.411 1.00 94.38 289 THR A CA 1
ATOM 2308 C C . THR A 1 289 ? 4.434 1.692 -29.509 1.00 94.38 289 THR A C 1
ATOM 2310 O O . THR A 1 289 ? 3.993 1.086 -28.530 1.00 94.38 289 THR A O 1
ATOM 2313 N N . PRO A 1 290 ? 4.817 1.021 -30.619 1.00 96.38 290 PRO A N 1
ATOM 2314 C CA . PRO A 1 290 ? 4.725 -0.438 -30.729 1.00 96.38 290 PRO A CA 1
ATOM 2315 C C . PRO A 1 290 ? 5.612 -1.216 -29.743 1.00 96.38 290 PRO A C 1
ATOM 2317 O O . PRO A 1 290 ? 5.367 -2.400 -29.528 1.00 96.38 290 PRO A O 1
ATOM 2320 N N . LEU A 1 291 ? 6.616 -0.577 -29.131 1.00 95.69 291 LEU A N 1
ATOM 2321 C CA . LEU A 1 291 ? 7.469 -1.202 -28.118 1.00 95.69 291 LEU A CA 1
ATOM 2322 C C . LEU A 1 291 ? 6.759 -1.406 -26.777 1.00 95.69 291 LEU A C 1
ATOM 2324 O O . LEU A 1 291 ? 7.121 -2.324 -26.049 1.00 95.69 291 LEU A O 1
ATOM 2328 N N . LEU A 1 292 ? 5.750 -0.591 -26.451 1.00 94.75 292 LEU A N 1
ATOM 2329 C CA . LEU A 1 292 ? 5.075 -0.630 -25.149 1.00 94.75 292 LEU A CA 1
ATOM 2330 C C . LEU A 1 292 ? 4.511 -2.020 -24.790 1.00 94.75 292 LEU A C 1
ATOM 2332 O O . LEU A 1 292 ? 4.871 -2.541 -23.737 1.00 94.75 292 LEU A O 1
ATOM 2336 N N . PRO A 1 293 ? 3.692 -2.683 -25.634 1.00 96.12 293 PRO A N 1
ATOM 2337 C CA . PRO A 1 293 ? 3.204 -4.026 -25.312 1.00 96.12 293 PRO A CA 1
ATOM 2338 C C . PRO A 1 293 ? 4.322 -5.081 -25.250 1.00 96.12 293 PRO A C 1
ATOM 2340 O O . PRO A 1 293 ? 4.195 -6.067 -24.527 1.00 96.12 293 PRO A O 1
ATOM 2343 N N . LEU A 1 294 ? 5.421 -4.893 -25.987 1.00 97.31 294 LEU A N 1
ATOM 2344 C CA . LEU A 1 294 ? 6.558 -5.818 -25.969 1.00 97.31 294 LEU A CA 1
ATOM 2345 C C . LEU A 1 294 ? 7.377 -5.683 -24.685 1.00 97.31 294 LEU A C 1
ATOM 2347 O O . LEU A 1 294 ? 7.835 -6.681 -24.138 1.00 97.31 294 LEU A O 1
ATOM 2351 N N . GLN A 1 295 ? 7.504 -4.464 -24.173 1.00 96.88 295 GLN A N 1
ATOM 2352 C CA . GLN A 1 295 ? 8.133 -4.195 -22.892 1.00 96.88 295 GLN A CA 1
ATOM 2353 C C . GLN A 1 295 ? 7.377 -4.857 -21.733 1.00 96.88 295 GLN A C 1
ATOM 2355 O O . GLN A 1 295 ? 8.011 -5.483 -20.887 1.00 96.88 295 GLN A O 1
ATOM 2360 N N . VAL A 1 296 ? 6.040 -4.796 -21.735 1.00 96.19 296 VAL A N 1
ATOM 2361 C CA . VAL A 1 296 ? 5.202 -5.503 -20.747 1.00 96.19 296 VAL A CA 1
ATOM 2362 C C . VAL A 1 296 ? 5.427 -7.012 -20.825 1.00 96.19 296 VAL A C 1
ATOM 2364 O O . VAL A 1 296 ? 5.697 -7.657 -19.817 1.00 96.19 296 VAL A O 1
ATOM 2367 N N . LYS A 1 297 ? 5.431 -7.574 -22.039 1.00 96.81 297 LYS A N 1
ATOM 2368 C CA . LYS A 1 297 ? 5.712 -9.000 -22.263 1.00 96.81 297 LYS A CA 1
ATOM 2369 C C . LYS A 1 297 ? 7.109 -9.413 -21.777 1.00 96.81 297 LYS A C 1
ATOM 2371 O O . LYS A 1 297 ? 7.286 -10.540 -21.324 1.00 96.81 297 LYS A O 1
ATOM 2376 N N . ALA A 1 298 ? 8.110 -8.539 -21.897 1.00 96.88 298 ALA A N 1
ATOM 2377 C CA . ALA A 1 298 ? 9.442 -8.784 -21.350 1.00 96.88 298 ALA A CA 1
ATOM 2378 C C . ALA A 1 298 ? 9.426 -8.738 -19.814 1.00 96.88 298 ALA A C 1
ATOM 2380 O O . ALA A 1 298 ? 9.968 -9.638 -19.180 1.00 96.88 298 ALA A O 1
ATOM 2381 N N . HIS A 1 299 ? 8.752 -7.748 -19.221 1.00 94.75 299 HIS A N 1
ATOM 2382 C CA . HIS A 1 299 ? 8.602 -7.608 -17.771 1.00 94.75 299 HIS A CA 1
ATOM 2383 C C . HIS A 1 299 ? 7.958 -8.842 -17.119 1.00 94.75 299 HIS A C 1
ATOM 2385 O O . HIS A 1 299 ? 8.490 -9.359 -16.139 1.00 94.75 299 HIS A O 1
ATOM 2391 N N . GLU A 1 300 ? 6.876 -9.367 -17.704 1.00 93.44 300 GLU A N 1
ATOM 2392 C CA . GLU A 1 300 ? 6.165 -10.567 -17.225 1.00 93.44 300 GLU A CA 1
ATOM 2393 C C . GLU A 1 300 ? 7.042 -11.826 -17.135 1.00 93.44 300 GLU A C 1
ATOM 2395 O O . GLU A 1 300 ? 6.698 -12.767 -16.428 1.00 93.44 300 GLU A O 1
ATOM 2400 N N . LYS A 1 301 ? 8.161 -11.879 -17.864 1.00 95.25 301 LYS A N 1
ATOM 2401 C CA . LYS A 1 301 ? 9.100 -13.007 -17.800 1.00 95.25 301 LYS A CA 1
ATOM 2402 C C . LYS A 1 301 ? 10.177 -12.849 -16.729 1.00 95.25 301 LYS A C 1
ATOM 2404 O O . LYS A 1 301 ? 10.852 -13.825 -16.405 1.00 95.25 301 LYS A O 1
ATOM 2409 N N . VAL A 1 302 ? 10.398 -11.625 -16.254 1.00 92.06 302 VAL A N 1
ATOM 2410 C CA . VAL A 1 302 ? 11.427 -11.309 -15.255 1.00 92.06 302 VAL A CA 1
ATOM 2411 C C . VAL A 1 302 ? 10.870 -11.444 -13.838 1.00 92.06 302 VAL A C 1
ATOM 2413 O O . VAL A 1 302 ? 11.590 -11.896 -12.948 1.00 92.06 302 VAL A O 1
ATOM 2416 N N . ILE A 1 303 ? 9.599 -11.076 -13.634 1.00 85.00 303 ILE A N 1
ATOM 2417 C CA . ILE A 1 303 ? 8.895 -11.150 -12.342 1.00 85.00 303 ILE A CA 1
ATOM 2418 C C . ILE A 1 303 ? 8.260 -12.522 -12.136 1.00 85.00 303 ILE A C 1
ATOM 2420 O O . ILE A 1 303 ? 8.458 -13.080 -11.029 1.00 85.00 303 ILE A O 1
#

InterPro domains:
  IPR013785 Aldolase-type TIM barrel [G3DSA:3.20.20.70] (15-169)
  IPR023885 4Fe4S-binding SPASM domain [PF13186] (108-161)
  IPR036527 SCP2 sterol-binding domain superfamily [G3DSA:3.30.1050.10] (170-297)
  IPR036527 SCP2 sterol-binding domain superfamily [SSF55718] (183-300)
  IPR058240 Radical SAM superfamily [SSF102114] (49-162)

Foldseek 3Di:
DPPAQEDEAEFFLEDEPVLLVQLQVLLCVLQVDGWAFDGHHDADPDDLVVQVVVLVVQCVVCVVVNHHYAYQVNQCSVVVVQLNVLCLQVDPAKDQLLLVVVVVPWDADPQQFTDSDPRTRDGQDGCVVDPPVCSCPDPSSVSVSCSCGVVPHGSSCSNHSRMDGPPPVPPPLVVCLPLVNVQVLQQQLQVLLQPPPVVQVLLVLQPQEKEWEQAPARRQSTKMWGGHNNTIDIDGHDDPPPVVHFYKYKYAHPVQVVCQLLVVDPLVVCVVVVRIDIDTDVVSVVSCVVSSVSSNVSSVVSD

Solvent-accessible surface area (backbone atoms only — not comparable to full-atom values): 16715 Å² total; per-residue (Å²): 136,88,85,70,62,62,48,77,45,68,54,71,49,56,29,45,74,64,26,51,53,55,28,35,52,52,43,26,70,50,66,74,41,85,61,52,74,55,73,49,73,57,77,78,96,64,55,64,66,55,50,48,51,49,54,51,51,48,41,56,53,22,54,79,72,71,27,48,62,46,37,38,23,55,59,40,60,76,36,45,64,43,41,66,73,38,48,45,73,75,46,94,50,40,37,44,50,51,67,74,58,20,91,79,60,72,44,66,45,98,87,31,35,32,24,74,44,96,41,42,66,48,71,67,42,37,56,88,81,40,55,65,66,61,35,62,69,26,69,67,47,50,35,46,52,49,38,40,64,75,69,37,60,51,58,53,46,25,34,28,35,55,31,40,64,64,66,55,76,77,36,76,71,48,53,44,72,40,61,68,48,32,51,53,49,48,53,49,30,33,49,45,38,49,70,35,79,78,44,65,81,51,38,78,77,45,44,56,27,29,46,36,40,46,22,73,80,43,57,90,67,11,23,30,40,41,35,38,98,91,43,53,46,62,51,75,44,77,88,80,81,69,80,90,38,49,56,34,40,35,39,29,38,59,68,57,55,52,29,39,39,64,58,79,35,58,64,68,59,34,34,77,69,70,60,34,46,77,48,63,60,62,71,56,54,60,64,45,57,79,48,54,69,48,44,24,60,16,38,69,73,69,111

Mean predicted aligned error: 10.04 Å

Secondary structure (DSSP, 8-state):
----SEEEEE---EE-HHHHHHHHHHHHHHHSS--EE-SEES--SS-HHHHHHHHHHHHHHHHHTT-EEEEESHHHHH-HHHHHHT-GGGSSSEEEHHHHSGGG--EE-TTSBEES-TTEE----BTTTS-HHHHHTSHHHHHHHHHHHHT-S-GGGGG-TTEEE--STTSHHHHTTSHHHHHHHHHHHHHHHHT-TTTHHHHHHH-SEEEEEEESS-GGG-EEEEEETTEEEEEES---S-TTSEEEEEEE-HHHHHHHHHTSS-HHHHHHTTSEEEES-HHHHHHTTTHHHHHHHHHHHH-

Nearest PDB structures (foldseek):
  1wfr-assembly1_A  TM=6.612E-01  e=1.964E-05  Thermus thermophilus HB8
  4uei-assembly1_A  TM=6.786E-01  e=2.781E-04  Helicoverpa armigera
  6z1w-assembly1_A  TM=6.657E-01  e=5.316E-04  Homo sapiens
  6ovp-assembly1_B  TM=6.095E-01  e=2.781E-04  Yarrowia lipolytica
  6ovp-assembly1_A  TM=6.804E-01  e=2.765E-03  Yarrowia lipolytica

Sequence (303 aa):
DLGVGAVNFIFAHVITEEDIKASKALMKKWLGKDVEIKGYVGELSYSEEQLINSIKAARDEGKKHGLTVMFFSKFFGDNPERYWRGTLLEEEQPICQLTLMSPMTPNVGPDGSVYNCPYIVKSFGNITEKSLKEIWDSKSIRDFRKGMINDKLLPICKRCPCSDIIDVSSSKEHELLEKTKWSEYIEQLTKEFHDLPEVQPILASIEPTIFQYNLNDHPELSFWHAFDKNGIRGGMGENTEDKDFIKLIHKADFEVVRKIFSGEQNPIEATMAGIYVVEGDMTKLMACTPLLPLQVKAHEKVI

pLDDT: mean 91.94, std 8.97, range [43.94, 98.56]